Protein AF-0000000080646010 (afdb_homodimer)

Foldseek 3Di:
DPAFEEEEEAEPDQFVLLVVLCCVPNVRHHYEYEYAPDPVRCVSQVPHHYDHQHDDPVPDPVSLVVLLVCLLPVCVVSVGQEYETQDDSSSLSNQQSCLVVVHAYEYEHAQVQQPHAHPSRVRCLPRHPAYEYADPSNCVVRVPHHHPHHSD/DPAFEEEEEAEPDQFVLLVVLCCVPNVRHHYEYEYAPDPVNCVSQVPHHYDHQHDDPVPDPVSLVVLLVCLLPVCVVSVGQEYETQDDSSSLSNQQSCLVVVHAYEYEHAQVQQPHGHPSRVRCLPRHPAYEYADPSNCVVRVPHHHPHHSD

Radius of gyration: 20.4 Å; Cα contacts (8 Å, |Δi|>4): 622; chains: 2; bounding box: 37×58×54 Å

Structure (mmCIF, N/CA/C/O backbone):
data_AF-0000000080646010-model_v1
#
loop_
_entity.id
_entity.type
_entity.pdbx_description
1 polymer 'Oligosaccharide biosynthesis protein Alg14 like protein'
#
loop_
_atom_site.group_PDB
_atom_site.id
_atom_site.type_symbol
_atom_site.label_atom_id
_atom_site.label_alt_id
_atom_site.label_comp_id
_atom_site.label_asym_id
_atom_site.label_entity_id
_atom_site.label_seq_id
_atom_site.pdbx_PDB_ins_code
_atom_site.Cartn_x
_atom_site.Cartn_y
_atom_site.Cartn_z
_atom_site.occupancy
_atom_site.B_iso_or_equiv
_atom_site.auth_seq_id
_atom_site.auth_comp_id
_atom_site.auth_asym_id
_atom_site.auth_atom_id
_atom_site.pdbx_PDB_model_num
ATOM 1 N N . MET A 1 1 ? 20.516 -27.672 -4.898 1 55.69 1 MET A N 1
ATOM 2 C CA . MET A 1 1 ? 19.969 -26.359 -5.215 1 55.69 1 MET A CA 1
ATOM 3 C C . MET A 1 1 ? 19.484 -25.641 -3.949 1 55.69 1 MET A C 1
ATOM 5 O O . MET A 1 1 ? 18.938 -26.281 -3.047 1 55.69 1 MET A O 1
ATOM 9 N N . ASN A 1 2 ? 20.016 -24.578 -3.48 1 75.62 2 ASN A N 1
ATOM 10 C CA . ASN A 1 2 ? 19.688 -23.969 -2.193 1 75.62 2 ASN A CA 1
ATOM 11 C C . ASN A 1 2 ? 18.203 -23.688 -2.07 1 75.62 2 ASN A C 1
ATOM 13 O O . ASN A 1 2 ? 17.578 -23.188 -3.01 1 75.62 2 ASN A O 1
ATOM 17 N N . GLN A 1 3 ? 17.562 -24.297 -1.189 1 93.31 3 GLN A N 1
ATOM 18 C CA . GLN A 1 3 ? 16.125 -24.188 -0.915 1 93.31 3 GLN A CA 1
ATOM 19 C C . GLN A 1 3 ? 15.742 -22.75 -0.583 1 93.31 3 GLN A C 1
ATOM 21 O O . GLN A 1 3 ? 16.344 -22.125 0.291 1 93.31 3 GLN A O 1
ATOM 26 N N . LEU A 1 4 ? 14.859 -22.188 -1.481 1 97.69 4 LEU A N 1
ATOM 27 C CA . LEU A 1 4 ? 14.352 -20.844 -1.261 1 97.69 4 LEU A CA 1
ATOM 28 C C . LEU A 1 4 ? 13.156 -20.859 -0.313 1 97.69 4 LEU A C 1
ATOM 30 O O . LEU A 1 4 ? 12.492 -21.891 -0.169 1 97.69 4 LEU A O 1
ATOM 34 N N . LYS A 1 5 ? 13.031 -19.859 0.35 1 98.62 5 LYS A N 1
ATOM 35 C CA . LYS A 1 5 ? 11.766 -19.562 1.016 1 98.62 5 LYS A CA 1
ATOM 36 C C . LYS A 1 5 ? 10.891 -18.656 0.154 1 98.62 5 LYS A C 1
ATOM 38 O O . LYS A 1 5 ? 11.172 -17.453 0.014 1 98.62 5 LYS A O 1
ATOM 43 N N . VAL A 1 6 ? 9.836 -19.188 -0.397 1 98.88 6 VAL A N 1
ATOM 44 C CA . VAL A 1 6 ? 8.992 -18.469 -1.352 1 98.88 6 VAL A CA 1
ATOM 45 C C . VAL A 1 6 ? 7.695 -18.031 -0.673 1 98.88 6 VAL A C 1
ATOM 47 O O . VAL A 1 6 ? 7.039 -18.844 -0.008 1 98.88 6 VAL A O 1
ATOM 50 N N . LEU A 1 7 ? 7.371 -16.812 -0.745 1 98.94 7 LEU A N 1
ATOM 51 C CA . LEU A 1 7 ? 6.066 -16.312 -0.323 1 98.94 7 LEU A CA 1
ATOM 52 C C . LEU A 1 7 ? 5.152 -16.094 -1.525 1 98.94 7 LEU A C 1
ATOM 54 O O . LEU A 1 7 ? 5.418 -15.227 -2.365 1 98.94 7 LEU A O 1
ATOM 58 N N . PHE A 1 8 ? 4.141 -16.906 -1.594 1 98.94 8 PHE A N 1
ATOM 59 C CA . PHE A 1 8 ? 3.121 -16.75 -2.625 1 98.94 8 PHE A CA 1
ATOM 60 C C . PHE A 1 8 ? 1.974 -15.875 -2.129 1 98.94 8 PHE A C 1
ATOM 62 O O . PHE A 1 8 ? 1.381 -16.156 -1.085 1 98.94 8 PHE A O 1
ATOM 69 N N . VAL A 1 9 ? 1.662 -14.836 -2.885 1 98.94 9 VAL A N 1
ATOM 70 C CA . VAL A 1 9 ? 0.606 -13.922 -2.453 1 98.94 9 VAL A CA 1
ATOM 71 C C . VAL A 1 9 ? -0.323 -13.617 -3.625 1 98.94 9 VAL A C 1
ATOM 73 O O . VAL A 1 9 ? 0.129 -13.18 -4.688 1 98.94 9 VAL A O 1
ATOM 76 N N . GLY A 1 10 ? -1.593 -13.797 -3.416 1 97.88 10 GLY A N 1
ATOM 77 C CA . GLY A 1 10 ? -2.568 -13.453 -4.438 1 97.88 10 GLY A CA 1
ATOM 78 C C . GLY A 1 10 ? -3.994 -13.773 -4.035 1 97.88 10 GLY A C 1
ATOM 79 O O . GLY A 1 10 ? -4.223 -14.492 -3.059 1 97.88 10 GLY A O 1
ATOM 80 N N . SER A 1 11 ? -4.938 -13.203 -4.789 1 95.94 11 SER A N 1
ATOM 81 C CA . SER A 1 11 ? -6.34 -13.516 -4.551 1 95.94 11 SER A CA 1
ATOM 82 C C . SER A 1 11 ? -6.621 -15 -4.777 1 95.94 11 SER A C 1
ATOM 84 O O . SER A 1 11 ? -5.863 -15.68 -5.473 1 95.94 11 SER A O 1
ATOM 86 N N . SER A 1 12 ? -7.727 -15.422 -4.156 1 96.88 12 SER A N 1
ATOM 87 C CA . SER A 1 12 ? -8.148 -16.797 -4.379 1 96.88 12 SER A CA 1
ATOM 88 C C . SER A 1 12 ? -8.664 -17 -5.801 1 96.88 12 SER A C 1
ATOM 90 O O . SER A 1 12 ? -8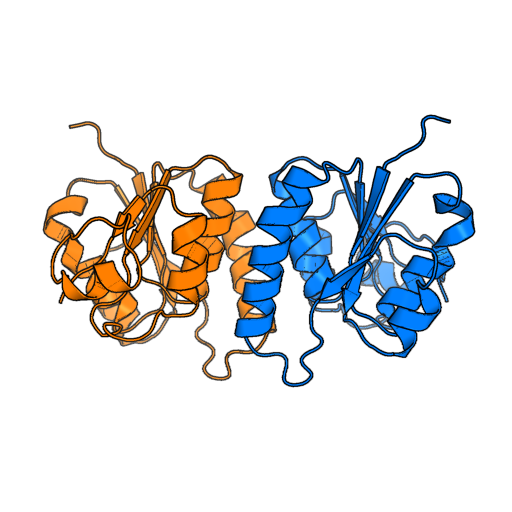.438 -16.156 -6.672 1 96.88 12 SER A O 1
ATOM 92 N N . GLY A 1 13 ? -9.164 -18.172 -6.094 1 95.88 13 GLY A N 1
ATOM 93 C CA . GLY A 1 13 ? -9.719 -18.422 -7.418 1 95.88 13 GLY A CA 1
ATOM 94 C C . GLY A 1 13 ? -8.648 -18.641 -8.477 1 95.88 13 GLY A C 1
ATOM 95 O O . GLY A 1 13 ? -7.73 -19.438 -8.289 1 95.88 13 GLY A O 1
ATOM 96 N N . GLY A 1 14 ? -8.867 -17.922 -9.578 1 96.75 14 GLY A N 1
ATOM 97 C CA . GLY A 1 14 ? -7.98 -18.078 -10.719 1 96.75 14 GLY A CA 1
ATOM 98 C C . GLY A 1 14 ? -6.547 -17.688 -10.422 1 96.75 14 GLY A C 1
ATOM 99 O O . GLY A 1 14 ? -5.609 -18.344 -10.875 1 96.75 14 GLY A O 1
ATOM 100 N N . HIS A 1 15 ? -6.328 -16.594 -9.68 1 97.69 15 HIS A N 1
ATOM 101 C CA . HIS A 1 15 ? -4.98 -16.172 -9.32 1 97.69 15 HIS A CA 1
ATOM 102 C C . HIS A 1 15 ? -4.262 -17.234 -8.516 1 97.69 15 HIS A C 1
ATOM 104 O O . HIS A 1 15 ? -3.107 -17.578 -8.805 1 97.69 15 HIS A O 1
ATOM 110 N N . LEU A 1 16 ? -4.977 -17.781 -7.574 1 98.38 16 LEU A N 1
ATOM 111 C CA . LEU A 1 16 ? -4.398 -18.844 -6.742 1 98.38 16 LEU A CA 1
ATOM 112 C C . LEU A 1 16 ? -4.098 -20.078 -7.57 1 98.38 16 LEU A C 1
ATOM 114 O O . LEU A 1 16 ? -3.021 -20.672 -7.441 1 98.38 16 LEU A O 1
ATOM 118 N N . ALA A 1 17 ? -5.074 -20.453 -8.43 1 98.25 17 ALA A N 1
ATOM 119 C CA . ALA A 1 17 ? -4.902 -21.641 -9.258 1 98.25 17 ALA A CA 1
ATOM 120 C C . ALA A 1 17 ? -3.646 -21.531 -10.117 1 98.25 17 ALA A C 1
ATOM 122 O O . ALA A 1 17 ? -2.914 -22.5 -10.289 1 98.25 17 ALA A O 1
ATOM 123 N N . GLN A 1 18 ? -3.365 -20.391 -10.617 1 98.31 18 GLN A N 1
ATOM 124 C CA . GLN A 1 18 ? -2.193 -20.156 -11.453 1 98.31 18 GLN A CA 1
ATOM 125 C C . GLN A 1 18 ? -0.906 -20.266 -10.641 1 98.31 18 GLN A C 1
ATOM 127 O O . GLN A 1 18 ? 0.085 -20.828 -11.117 1 98.31 18 GLN A O 1
ATOM 132 N N . MET A 1 19 ? -0.874 -19.781 -9.406 1 98.5 19 MET A N 1
ATOM 133 C CA . MET A 1 19 ? 0.311 -19.922 -8.562 1 98.5 19 MET A CA 1
ATOM 134 C C . MET A 1 19 ? 0.548 -21.375 -8.18 1 98.5 19 MET A C 1
ATOM 136 O O . MET A 1 19 ? 1.685 -21.859 -8.211 1 98.5 19 MET A O 1
ATOM 140 N N . ILE A 1 20 ? -0.559 -22.062 -7.891 1 98.38 20 ILE A N 1
ATOM 141 C CA . ILE A 1 20 ? -0.458 -23.484 -7.52 1 98.38 20 ILE A CA 1
ATOM 142 C C . ILE A 1 20 ? 0.11 -24.281 -8.688 1 98.38 20 ILE A C 1
ATOM 144 O O . ILE A 1 20 ? 0.887 -25.219 -8.484 1 98.38 20 ILE A O 1
ATOM 148 N N . SER A 1 21 ? -0.218 -23.891 -9.867 1 97.81 21 SER A N 1
ATOM 149 C CA . SER A 1 21 ? 0.217 -24.609 -11.055 1 97.81 21 SER A CA 1
ATOM 150 C C . SER A 1 21 ? 1.728 -24.516 -11.242 1 97.81 21 SER A C 1
ATOM 152 O O . SER A 1 21 ? 2.311 -25.266 -12.023 1 97.81 21 SER A O 1
ATOM 154 N N . MET A 1 22 ? 2.393 -23.656 -10.484 1 97.5 22 MET A N 1
ATOM 155 C CA . MET A 1 22 ? 3.844 -23.531 -10.547 1 97.5 22 MET A CA 1
ATOM 156 C C . MET A 1 22 ? 4.531 -24.594 -9.703 1 97.5 22 MET A C 1
ATOM 158 O O . MET A 1 22 ? 5.742 -24.531 -9.484 1 97.5 22 MET A O 1
ATOM 162 N N . ARG A 1 23 ? 3.891 -25.531 -9.32 1 97.06 23 ARG A N 1
ATOM 163 C CA . ARG A 1 23 ? 4.309 -26.547 -8.367 1 97.06 23 ARG A CA 1
ATOM 164 C C . ARG A 1 23 ? 5.578 -27.25 -8.836 1 97.06 23 ARG A C 1
ATOM 166 O O . ARG A 1 23 ? 6.484 -27.516 -8.039 1 97.06 23 ARG A O 1
ATOM 173 N N . PRO A 1 24 ? 5.734 -27.562 -10.125 1 95.56 24 PRO A N 1
ATOM 174 C CA . PRO A 1 24 ? 6.965 -28.234 -10.555 1 95.56 24 PRO A CA 1
ATOM 175 C C . PRO A 1 24 ? 8.219 -27.453 -10.18 1 95.56 24 PRO A C 1
ATOM 177 O O . PRO A 1 24 ? 9.273 -28.062 -9.922 1 95.56 24 PRO A O 1
ATOM 180 N N . TRP A 1 25 ? 8.055 -26.203 -10.055 1 93.56 25 TRP A N 1
ATOM 181 C CA . TRP A 1 25 ? 9.195 -25.359 -9.719 1 93.56 25 TRP A CA 1
ATOM 182 C C . TRP A 1 25 ? 9.359 -25.25 -8.211 1 93.56 25 TRP A C 1
ATOM 1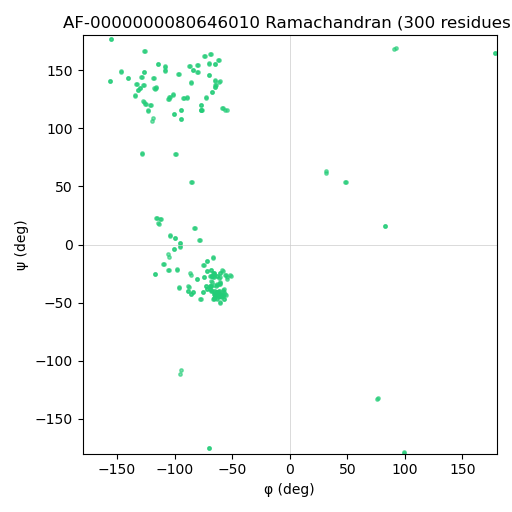84 O O . TRP A 1 25 ? 10.477 -25.312 -7.695 1 93.56 25 TRP A O 1
ATOM 194 N N . TYR A 1 26 ? 8.195 -25.125 -7.469 1 96.19 26 TYR A N 1
ATOM 195 C CA . TYR A 1 26 ? 8.375 -24.719 -6.082 1 96.19 26 TYR A CA 1
ATOM 196 C C . TYR A 1 26 ? 8.273 -25.922 -5.145 1 96.19 26 TYR A C 1
ATOM 198 O O . TYR A 1 26 ? 8.477 -25.781 -3.936 1 96.19 26 TYR A O 1
ATOM 206 N N . LYS A 1 27 ? 7.973 -27.094 -5.684 1 95.06 27 LYS A N 1
ATOM 207 C CA . LYS A 1 27 ? 7.688 -28.25 -4.836 1 95.06 27 LYS A CA 1
ATOM 208 C C . LYS A 1 27 ? 8.867 -28.562 -3.92 1 95.06 27 LYS A C 1
ATOM 210 O O . LYS A 1 27 ? 8.688 -29.125 -2.842 1 95.06 27 LYS A O 1
ATOM 215 N N . ASN A 1 28 ? 10.07 -28.141 -4.273 1 95.19 28 ASN A N 1
ATOM 216 C CA . ASN A 1 28 ? 11.242 -28.453 -3.465 1 95.19 28 ASN A CA 1
ATOM 217 C C . ASN A 1 28 ? 11.695 -27.25 -2.643 1 95.19 28 ASN A C 1
ATOM 219 O O . ASN A 1 28 ? 12.766 -27.297 -2.023 1 95.19 28 ASN A O 1
ATOM 223 N N . HIS A 1 29 ? 10.953 -26.219 -2.633 1 97.81 29 HIS A N 1
ATOM 224 C CA . HIS A 1 29 ? 11.25 -25.016 -1.867 1 97.81 29 HIS A CA 1
ATOM 225 C C . HIS A 1 29 ? 10.305 -24.875 -0.683 1 97.81 29 HIS A C 1
ATOM 227 O O . HIS A 1 29 ? 9.234 -25.484 -0.656 1 97.81 29 HIS A O 1
ATOM 233 N N . GLN A 1 30 ? 10.797 -24.188 0.315 1 97.69 30 GLN A N 1
ATOM 234 C CA . GLN A 1 30 ? 9.859 -23.75 1.334 1 97.69 30 GLN A CA 1
ATOM 235 C C . GLN A 1 30 ? 8.852 -22.75 0.759 1 97.69 30 GLN A C 1
ATOM 237 O O . GLN A 1 30 ? 9.219 -21.891 -0.056 1 97.69 30 GLN A O 1
ATOM 242 N N . ARG A 1 31 ? 7.625 -22.922 1.122 1 97.62 31 ARG A N 1
ATOM 243 C CA . ARG A 1 31 ? 6.641 -21.984 0.588 1 97.62 31 ARG A CA 1
ATOM 244 C C . ARG A 1 31 ? 5.617 -21.609 1.651 1 97.62 31 ARG A C 1
ATOM 246 O O . ARG A 1 31 ? 5.281 -22.422 2.518 1 97.62 31 ARG A O 1
ATOM 253 N N . ILE A 1 32 ? 5.203 -20.406 1.652 1 98.81 32 ILE A N 1
ATOM 254 C CA . ILE A 1 32 ? 4.137 -19.828 2.453 1 98.81 32 ILE A CA 1
ATOM 255 C C . ILE A 1 32 ? 3.162 -19.078 1.544 1 98.81 32 ILE A C 1
ATOM 257 O O . ILE A 1 32 ? 3.572 -18.453 0.56 1 98.81 32 ILE A O 1
ATOM 261 N N . TRP A 1 33 ? 1.884 -19.172 1.937 1 98.94 33 TRP A N 1
ATOM 262 C CA . TRP A 1 33 ? 0.864 -18.547 1.095 1 98.94 33 TRP A CA 1
ATOM 263 C C . TRP A 1 33 ? 0.123 -17.453 1.852 1 98.94 33 TRP A C 1
ATOM 265 O O . TRP A 1 33 ? -0.136 -17.594 3.051 1 98.94 33 TRP A O 1
ATOM 275 N N . VAL A 1 34 ? -0.214 -16.406 1.18 1 98.88 34 VAL A N 1
ATOM 276 C CA . VAL A 1 34 ? -1.175 -15.398 1.626 1 98.88 34 VAL A CA 1
ATOM 277 C C . VAL A 1 34 ? -2.297 -15.266 0.6 1 98.88 34 VAL A C 1
ATOM 279 O O . VAL A 1 34 ? -2.055 -14.898 -0.552 1 98.88 34 VAL A O 1
ATOM 282 N N . THR A 1 35 ? -3.523 -15.609 0.979 1 98.62 35 THR A N 1
ATOM 283 C CA . THR A 1 35 ? -4.672 -15.539 0.08 1 98.62 35 THR A CA 1
ATOM 284 C C . THR A 1 35 ? -5.969 -15.398 0.869 1 98.62 35 THR A C 1
ATOM 286 O O . THR A 1 35 ? -5.949 -15.336 2.1 1 98.62 35 THR A O 1
ATOM 289 N N . PHE A 1 36 ? -7.086 -15.25 0.13 1 97.44 36 PHE A N 1
ATOM 290 C CA . PHE A 1 36 ? -8.375 -15.086 0.787 1 97.44 36 PHE A CA 1
ATOM 291 C C . PHE A 1 36 ? -8.922 -16.438 1.25 1 97.44 36 PHE A C 1
ATOM 293 O O . PHE A 1 36 ? -8.742 -17.453 0.572 1 97.44 36 PHE A O 1
ATOM 300 N N . ASN A 1 37 ? -9.617 -16.391 2.281 1 97.38 37 ASN A N 1
ATOM 301 C CA . ASN A 1 37 ? -10.117 -17.609 2.896 1 97.38 37 ASN A CA 1
ATOM 302 C C . ASN A 1 37 ? -11.422 -18.078 2.254 1 97.38 37 ASN A C 1
ATOM 304 O O . ASN A 1 37 ? -12.383 -18.391 2.955 1 97.38 37 ASN A O 1
ATOM 308 N N . THR A 1 38 ? -11.445 -18.234 0.977 1 97.19 38 THR A N 1
ATOM 309 C CA . THR A 1 38 ? -12.586 -18.812 0.286 1 97.19 38 THR A CA 1
ATOM 310 C C . THR A 1 38 ? -12.57 -20.344 0.386 1 97.19 38 THR A C 1
ATOM 312 O O . THR A 1 38 ? -11.5 -20.938 0.542 1 97.19 38 THR A O 1
ATOM 315 N N . PRO A 1 39 ? -13.711 -20.938 0.29 1 97.38 39 PRO A N 1
ATOM 316 C CA . PRO A 1 39 ? -13.758 -22.406 0.43 1 97.38 39 PRO A CA 1
ATOM 317 C C . PRO A 1 39 ? -12.836 -23.109 -0.55 1 97.38 39 PRO A C 1
ATOM 319 O O . PRO A 1 39 ? -12.133 -24.062 -0.168 1 97.38 39 PRO A O 1
ATOM 322 N N . ASP A 1 40 ? -12.805 -22.719 -1.721 1 97.44 40 ASP A N 1
ATOM 323 C CA . ASP A 1 40 ? -11.961 -23.344 -2.732 1 97.44 40 ASP A CA 1
ATOM 324 C C . ASP A 1 40 ? -10.484 -23.203 -2.389 1 97.44 40 ASP A C 1
ATOM 326 O O . ASP A 1 40 ? -9.695 -24.125 -2.572 1 97.44 40 ASP A O 1
ATOM 330 N N . ALA A 1 41 ? -10.078 -22.047 -1.93 1 98.5 41 ALA A N 1
ATOM 331 C CA . ALA A 1 41 ? -8.688 -21.812 -1.545 1 98.5 41 ALA A CA 1
ATOM 332 C C . ALA A 1 41 ? -8.297 -22.672 -0.349 1 98.5 41 ALA A C 1
ATOM 334 O O . ALA A 1 41 ? -7.219 -23.266 -0.33 1 98.5 41 ALA A O 1
ATOM 335 N N . ILE A 1 42 ? -9.195 -22.766 0.627 1 98.38 42 ILE A N 1
ATOM 336 C CA . ILE A 1 42 ? -8.945 -23.562 1.827 1 98.38 42 ILE A CA 1
ATOM 337 C C . ILE A 1 42 ? -8.711 -25.016 1.443 1 98.38 42 ILE A C 1
ATOM 339 O O . ILE A 1 42 ? -7.77 -25.656 1.928 1 98.38 42 ILE A O 1
ATOM 343 N N . SER A 1 43 ? -9.5 -25.469 0.593 1 98.38 43 SER A N 1
ATOM 344 C CA . SER A 1 43 ? -9.367 -26.844 0.132 1 98.38 43 SER A CA 1
ATOM 345 C C . SER A 1 43 ? -8.07 -27.047 -0.644 1 98.38 43 SER A C 1
ATOM 347 O O . SER A 1 43 ? -7.359 -28.031 -0.426 1 98.38 43 SER A O 1
ATOM 349 N N . ALA A 1 44 ? -7.715 -26.156 -1.486 1 98.19 44 ALA A N 1
ATOM 350 C CA . ALA A 1 44 ? -6.562 -26.266 -2.379 1 98.19 44 ALA A CA 1
ATOM 351 C C . ALA A 1 44 ? -5.254 -26.219 -1.595 1 98.19 44 ALA A C 1
ATOM 353 O O . ALA A 1 44 ? -4.254 -26.812 -2.002 1 98.19 44 ALA A O 1
ATOM 354 N N . LEU A 1 45 ? -5.305 -25.531 -0.4 1 98.56 45 LEU A N 1
ATOM 355 C CA . LEU A 1 45 ? -4.066 -25.297 0.339 1 98.56 45 LEU A CA 1
ATOM 356 C C . LEU A 1 45 ? -4.09 -26.016 1.681 1 98.56 45 LEU A C 1
ATOM 358 O O . LEU A 1 45 ? -3.445 -25.578 2.637 1 98.56 45 LEU A O 1
ATOM 362 N N . GLU A 1 46 ? -4.875 -27.031 1.81 1 97.19 46 GLU A N 1
ATOM 363 C CA . GLU A 1 46 ? -5.133 -27.734 3.059 1 97.19 46 GLU A CA 1
ATOM 364 C C . GLU A 1 46 ? -3.832 -28.203 3.709 1 97.19 46 GLU A C 1
ATOM 366 O O . GLU A 1 46 ? -3.709 -28.203 4.934 1 97.19 46 GLU A O 1
ATOM 371 N N . ASN A 1 47 ? -2.727 -28.516 3.051 1 96 47 ASN A N 1
ATOM 372 C CA . ASN A 1 47 ? -1.479 -29.016 3.613 1 96 47 ASN A CA 1
ATOM 373 C C . ASN A 1 47 ? -0.354 -27.984 3.488 1 96 47 ASN A C 1
ATOM 375 O O . ASN A 1 47 ? 0.824 -28.344 3.52 1 96 47 ASN A O 1
ATOM 379 N N . GLU A 1 48 ? -0.72 -26.781 3.346 1 98.5 48 GLU A N 1
ATOM 380 C CA . GLU A 1 48 ? 0.254 -25.719 3.162 1 98.5 48 GLU A CA 1
ATOM 381 C C . GLU A 1 48 ? 0.243 -24.75 4.344 1 98.5 48 GLU A C 1
ATOM 383 O O . GLU A 1 48 ? -0.719 -24.719 5.113 1 98.5 48 GLU A O 1
ATOM 388 N N . LYS A 1 49 ? 1.305 -24.062 4.594 1 98.5 49 LYS A N 1
ATOM 389 C CA . LYS A 1 49 ? 1.321 -22.922 5.516 1 98.5 49 LYS A CA 1
ATOM 390 C C . LYS A 1 49 ? 0.706 -21.688 4.871 1 98.5 49 LYS A C 1
ATOM 392 O O . LYS A 1 49 ? 1.22 -21.188 3.873 1 98.5 49 LYS A O 1
ATOM 397 N N . VAL A 1 50 ? -0.434 -21.25 5.473 1 98.81 50 VAL A N 1
ATOM 398 C CA . VAL A 1 50 ? -1.182 -20.188 4.82 1 98.81 50 VAL A CA 1
ATOM 399 C C . VAL A 1 50 ? -1.533 -19.094 5.84 1 98.81 50 VAL A C 1
ATOM 401 O O . VAL A 1 50 ? -1.955 -19.406 6.957 1 98.81 50 VAL A O 1
ATOM 404 N N . PHE A 1 51 ? -1.32 -17.891 5.52 1 98.75 51 PHE A N 1
ATOM 405 C CA . PHE A 1 51 ? -1.938 -16.766 6.199 1 98.75 51 PHE A CA 1
ATOM 406 C C . PHE A 1 51 ? -3.205 -16.328 5.477 1 98.75 51 PHE A C 1
ATOM 408 O O . PHE A 1 51 ? -3.141 -15.812 4.355 1 98.75 51 PHE A O 1
ATOM 415 N N . TRP A 1 52 ? -4.355 -16.453 6.113 1 98.38 52 TRP A N 1
ATOM 416 C CA . TRP A 1 52 ? -5.648 -16.203 5.488 1 98.38 52 TRP A CA 1
ATOM 417 C C . TRP A 1 52 ? -6.055 -14.734 5.641 1 98.38 52 TRP A C 1
ATOM 419 O O . TRP A 1 52 ? -6.02 -14.188 6.746 1 98.38 52 TRP A O 1
ATOM 429 N N . MET A 1 53 ? -6.34 -14.156 4.508 1 96.75 53 MET A N 1
ATOM 430 C CA . MET A 1 53 ? -6.98 -12.844 4.504 1 96.75 53 MET A CA 1
ATOM 431 C C . MET A 1 53 ? -8.492 -12.969 4.352 1 96.75 53 MET A C 1
ATOM 433 O O . MET A 1 53 ? -8.977 -13.867 3.654 1 96.75 53 MET A O 1
ATOM 437 N N . LYS A 1 54 ? -9.203 -12.07 4.969 1 92.25 54 LYS A N 1
ATOM 438 C CA . LYS A 1 54 ? -10.664 -12.117 4.871 1 92.25 54 LYS A CA 1
ATOM 439 C C . LYS A 1 54 ? -11.133 -11.68 3.486 1 92.25 54 LYS A C 1
ATOM 441 O O . LYS A 1 54 ? -10.734 -10.625 2.996 1 92.25 54 LYS A O 1
ATOM 446 N N . HIS A 1 55 ? -11.891 -12.531 2.939 1 86.81 55 HIS A N 1
ATOM 447 C CA . HIS A 1 55 ? -12.461 -12.211 1.634 1 86.81 55 HIS A CA 1
ATOM 448 C C . HIS A 1 55 ? -13.633 -11.234 1.764 1 86.81 55 HIS A C 1
ATOM 450 O O . HIS A 1 55 ? -14.531 -11.453 2.574 1 86.81 55 HIS A O 1
ATOM 456 N N . SER A 1 56 ? -13.484 -10.023 1.104 1 78.69 56 SER A N 1
ATOM 457 C CA . SER A 1 56 ? -14.586 -9.062 1.113 1 78.69 56 SER A CA 1
ATOM 458 C C . SER A 1 56 ? -15.07 -8.773 -0.302 1 78.69 56 SER A C 1
ATOM 460 O O . SER A 1 56 ? -14.398 -8.078 -1.065 1 78.69 56 SER A O 1
ATOM 462 N N . PRO A 1 57 ? -16.156 -9.242 -0.699 1 68 57 PRO A N 1
ATOM 463 C CA . PRO A 1 57 ? -16.656 -9.039 -2.061 1 68 57 PRO A CA 1
ATOM 464 C C . PRO A 1 57 ? -16.859 -7.566 -2.404 1 68 57 PRO A C 1
ATOM 466 O O . PRO A 1 57 ? -16.781 -7.188 -3.578 1 68 57 PRO A O 1
ATOM 469 N N . GLU A 1 58 ? -17.125 -6.75 -1.448 1 65.5 58 GLU A N 1
ATOM 470 C CA . GLU A 1 58 ? -17.469 -5.355 -1.722 1 65.5 58 GLU A CA 1
ATOM 471 C C . GLU A 1 58 ? -16.219 -4.531 -2.02 1 65.5 58 GLU A C 1
ATOM 473 O O . GLU A 1 58 ? -16.312 -3.455 -2.613 1 65.5 58 GLU A O 1
ATOM 478 N N . ARG A 1 59 ? -15 -5.102 -2.094 1 62.94 59 ARG A N 1
ATOM 479 C CA . ARG A 1 59 ? -13.711 -4.488 -2.398 1 62.94 59 ARG A CA 1
ATOM 480 C C . ARG A 1 59 ? -13.656 -3.043 -1.916 1 62.94 59 ARG A C 1
ATOM 482 O O . ARG A 1 59 ? -13.547 -2.117 -2.723 1 62.94 59 ARG A O 1
ATOM 489 N N . LYS A 1 60 ? -13.758 -2.791 -0.594 1 76.56 60 LYS A N 1
ATOM 490 C CA . LYS A 1 60 ? -13.727 -1.471 0.031 1 76.56 60 LYS A CA 1
ATOM 491 C C . LYS A 1 60 ? -12.297 -1.047 0.342 1 76.56 60 LYS A C 1
ATOM 493 O O . LYS A 1 60 ? -11.398 -1.89 0.454 1 76.56 60 LYS A O 1
ATOM 498 N N . PRO A 1 61 ? -12.078 0.212 0.38 1 81.88 61 PRO A N 1
ATOM 499 C CA . PRO A 1 61 ? -10.75 0.73 0.728 1 81.88 61 PRO A CA 1
ATOM 500 C C . PRO A 1 61 ? -10.203 0.131 2.021 1 81.88 61 PRO A C 1
ATOM 502 O O . PRO A 1 61 ? -9 -0.1 2.139 1 81.88 61 PRO A O 1
ATOM 505 N N . TRP A 1 62 ? -11.109 -0.23 2.801 1 85.62 62 TRP A N 1
ATOM 506 C CA . TRP A 1 62 ? -10.711 -0.797 4.082 1 85.62 62 TRP A CA 1
ATOM 507 C C . TRP A 1 62 ? -10.031 -2.148 3.893 1 85.62 62 TRP A C 1
ATOM 509 O O . TRP A 1 62 ? -9.086 -2.486 4.617 1 85.62 62 TRP A O 1
ATOM 519 N N . ASP A 1 63 ? -10.445 -2.84 2.908 1 88.62 63 ASP A N 1
ATOM 520 C CA . ASP A 1 63 ? -9.859 -4.148 2.633 1 88.62 63 ASP A CA 1
ATOM 521 C C . ASP A 1 63 ? -8.414 -4.012 2.145 1 88.62 63 ASP A C 1
ATOM 523 O O . ASP A 1 63 ? -7.555 -4.812 2.508 1 88.62 63 ASP A O 1
ATOM 527 N N . LEU A 1 64 ? -8.227 -2.99 1.416 1 91.25 64 LEU A N 1
ATOM 528 C CA . LEU A 1 64 ? -6.875 -2.768 0.913 1 91.25 64 LEU A CA 1
ATOM 529 C C . LEU A 1 64 ? -5.949 -2.301 2.029 1 91.25 64 LEU A C 1
ATOM 531 O O . LEU A 1 64 ? -4.781 -2.686 2.074 1 91.25 64 LEU A O 1
ATOM 535 N N . LEU A 1 65 ? -6.469 -1.519 2.92 1 93.31 65 LEU A N 1
ATOM 536 C CA . LEU A 1 65 ? -5.668 -1.057 4.051 1 93.31 65 LEU A CA 1
ATOM 537 C C . LEU A 1 65 ? -5.336 -2.211 4.988 1 93.31 65 LEU A C 1
ATOM 539 O O . LEU A 1 65 ? -4.25 -2.252 5.57 1 93.31 65 LEU A O 1
ATOM 543 N N . LYS A 1 66 ? -6.285 -3.102 5.105 1 93.44 66 LYS A N 1
ATOM 544 C CA . LYS A 1 66 ? -6.008 -4.305 5.883 1 93.44 66 LYS A CA 1
ATOM 545 C C . LYS A 1 66 ? -4.895 -5.129 5.242 1 93.44 66 LYS A C 1
ATOM 547 O O . LYS A 1 66 ? -4.047 -5.691 5.941 1 93.44 66 LYS A O 1
ATOM 552 N N . THR A 1 67 ? -4.938 -5.227 3.945 1 95.56 67 THR A N 1
ATOM 553 C CA . THR A 1 67 ? -3.893 -5.922 3.203 1 95.56 67 THR A CA 1
ATOM 554 C C . THR A 1 67 ? -2.539 -5.246 3.406 1 95.56 67 THR A C 1
ATOM 556 O O . THR A 1 67 ? -1.529 -5.918 3.623 1 95.56 67 THR A O 1
ATOM 559 N N . LEU A 1 68 ? -2.564 -3.932 3.334 1 96 68 LEU A N 1
ATOM 560 C CA . LEU A 1 68 ? -1.351 -3.162 3.578 1 96 68 LEU A CA 1
ATOM 561 C C . LEU A 1 68 ? -0.779 -3.471 4.957 1 96 68 LEU A C 1
ATOM 563 O O . LEU A 1 68 ? 0.413 -3.756 5.09 1 96 68 LEU A O 1
ATOM 567 N N . TRP A 1 69 ? -1.635 -3.473 5.938 1 95.75 69 TRP A N 1
ATOM 568 C CA . TRP A 1 69 ? -1.237 -3.75 7.316 1 95.75 69 TRP A CA 1
ATOM 569 C C . TRP A 1 69 ? -0.681 -5.164 7.445 1 95.75 69 TRP A C 1
ATOM 571 O O . TRP A 1 69 ? 0.368 -5.371 8.062 1 95.75 69 TRP A O 1
ATOM 581 N N . ALA A 1 70 ? -1.324 -6.078 6.836 1 97.19 70 ALA A N 1
ATOM 582 C CA . ALA A 1 70 ? -0.863 -7.465 6.863 1 97.19 70 ALA A CA 1
ATOM 583 C C . ALA A 1 70 ? 0.512 -7.598 6.215 1 97.19 70 ALA A C 1
ATOM 585 O O . ALA A 1 70 ? 1.392 -8.281 6.746 1 97.19 70 ALA A O 1
ATOM 586 N N . GLY A 1 71 ? 0.696 -6.949 5.102 1 98.06 71 GLY A N 1
ATOM 587 C CA . GLY A 1 71 ? 1.967 -7.008 4.398 1 98.06 71 GLY A CA 1
ATOM 588 C C . GLY A 1 71 ? 3.119 -6.43 5.195 1 98.06 71 GLY A C 1
ATOM 589 O O . GLY A 1 71 ? 4.188 -7.035 5.285 1 98.06 71 GLY A O 1
ATOM 590 N N . ILE A 1 72 ? 2.902 -5.293 5.84 1 96.44 72 ILE A N 1
ATOM 591 C CA . ILE A 1 72 ? 3.941 -4.605 6.598 1 96.44 72 ILE A CA 1
ATOM 592 C C . ILE A 1 72 ? 4.355 -5.457 7.797 1 96.44 72 ILE A C 1
ATOM 594 O O . ILE A 1 72 ? 5.512 -5.422 8.219 1 96.44 72 ILE A O 1
ATOM 598 N N . ARG A 1 73 ? 3.416 -6.246 8.25 1 96.12 73 ARG A N 1
ATOM 599 C CA . ARG A 1 73 ? 3.701 -7.094 9.406 1 96.12 73 ARG A CA 1
ATOM 600 C C . ARG A 1 73 ? 4.352 -8.398 8.977 1 96.12 73 ARG A C 1
ATOM 602 O O . ARG A 1 73 ? 5.332 -8.844 9.578 1 96.12 73 ARG A O 1
ATOM 609 N N . LEU A 1 74 ? 3.871 -8.984 7.93 1 98.19 74 LEU A N 1
ATOM 610 C CA . LEU A 1 74 ? 4.215 -10.359 7.598 1 98.19 74 LEU A CA 1
ATOM 611 C C . LEU A 1 74 ? 5.531 -10.422 6.832 1 98.19 74 LEU A C 1
ATOM 613 O O . LEU A 1 74 ? 6.367 -11.289 7.094 1 98.19 74 LEU A O 1
ATOM 617 N N . VAL A 1 75 ? 5.754 -9.523 5.914 1 98.5 75 VAL A N 1
ATOM 618 C CA . VAL A 1 75 ? 6.879 -9.664 4.992 1 98.5 75 VAL A CA 1
ATOM 619 C C . VAL A 1 75 ? 8.195 -9.547 5.762 1 98.5 75 VAL A C 1
ATOM 621 O O . VAL A 1 75 ? 9.062 -10.414 5.645 1 98.5 75 VAL A O 1
ATOM 624 N N . PRO A 1 76 ? 8.32 -8.523 6.66 1 96.81 76 PRO A N 1
ATOM 625 C CA . PRO A 1 76 ? 9.578 -8.453 7.41 1 96.81 76 PRO A CA 1
ATOM 626 C C . PRO A 1 76 ? 9.75 -9.609 8.391 1 96.81 76 PRO A C 1
ATOM 628 O O . PRO A 1 76 ? 10.875 -9.992 8.711 1 96.81 76 PRO A O 1
ATOM 631 N N . LYS A 1 77 ? 8.641 -10.133 8.828 1 97.5 77 LYS A N 1
ATOM 632 C CA . LYS A 1 77 ? 8.688 -11.227 9.789 1 97.5 77 LYS A CA 1
ATOM 633 C C . LYS A 1 77 ? 9.086 -12.539 9.109 1 97.5 77 LYS A C 1
ATOM 635 O O . LYS A 1 77 ? 9.914 -13.289 9.633 1 97.5 77 LYS A O 1
ATOM 640 N N . LEU A 1 78 ? 8.547 -12.781 7.906 1 98.25 78 LEU A N 1
ATOM 641 C CA . LEU A 1 78 ? 8.758 -14.039 7.199 1 98.25 78 LEU A CA 1
ATOM 642 C C . LEU A 1 78 ? 10.117 -14.047 6.5 1 98.25 78 LEU A C 1
ATOM 644 O O . LEU A 1 78 ? 10.703 -15.109 6.285 1 98.25 78 LEU A O 1
ATOM 648 N N . LYS A 1 79 ? 10.617 -12.867 6.09 1 97.75 79 LYS A N 1
ATOM 649 C CA . LYS A 1 79 ? 11.891 -12.703 5.391 1 97.75 79 LYS A CA 1
ATOM 650 C C . LYS A 1 79 ? 12.016 -13.695 4.234 1 97.75 79 LYS A C 1
ATOM 652 O O . LYS A 1 79 ? 13.016 -14.406 4.125 1 97.75 79 LYS A O 1
ATOM 657 N N . PRO A 1 80 ? 11.07 -13.719 3.377 1 98.75 80 PRO A N 1
ATOM 658 C CA . PRO A 1 80 ? 11.203 -14.625 2.236 1 98.75 80 PRO A CA 1
ATOM 659 C C . PRO A 1 80 ? 12.359 -14.258 1.314 1 98.75 80 PRO A C 1
ATOM 661 O O . PRO A 1 80 ? 12.812 -13.109 1.312 1 98.75 80 PRO A O 1
ATOM 664 N N . ASP A 1 81 ? 12.828 -15.266 0.615 1 98.75 81 ASP A N 1
ATOM 665 C CA . ASP A 1 81 ? 13.844 -15.008 -0.403 1 98.75 81 ASP A CA 1
ATOM 666 C C . ASP A 1 81 ? 13.227 -14.352 -1.639 1 98.75 81 ASP A C 1
ATOM 668 O O . ASP A 1 81 ? 13.898 -13.602 -2.348 1 98.75 81 ASP A O 1
ATOM 672 N N . VAL A 1 82 ? 11.945 -14.648 -1.856 1 98.81 82 VAL A N 1
ATOM 673 C CA . VAL A 1 82 ? 11.258 -14.117 -3.029 1 98.81 82 VAL A CA 1
ATOM 674 C C . VAL A 1 82 ? 9.758 -14.078 -2.771 1 98.81 82 VAL A C 1
ATOM 676 O O . VAL A 1 82 ? 9.203 -14.969 -2.119 1 98.81 82 VAL A O 1
ATOM 679 N N . VAL A 1 83 ? 9.086 -13.062 -3.209 1 98.94 83 VAL A N 1
ATOM 680 C CA . VAL A 1 83 ? 7.629 -12.961 -3.225 1 98.94 83 VAL A CA 1
ATOM 681 C C . VAL A 1 83 ? 7.113 -13.141 -4.652 1 98.94 83 VAL A C 1
ATOM 683 O O . VAL A 1 83 ? 7.578 -12.477 -5.578 1 98.94 83 VAL A O 1
ATOM 686 N N . VAL A 1 84 ? 6.188 -14.102 -4.84 1 98.94 84 VAL A N 1
ATOM 687 C CA . VAL A 1 84 ? 5.617 -14.43 -6.141 1 98.94 84 VAL A CA 1
ATOM 688 C C . VAL A 1 84 ? 4.113 -14.156 -6.133 1 98.94 84 VAL A C 1
ATOM 690 O O . VAL A 1 84 ? 3.416 -14.523 -5.184 1 98.94 84 VAL A O 1
ATOM 693 N N . SER A 1 85 ? 3.631 -13.508 -7.176 1 98.88 85 SER A N 1
ATOM 694 C CA . SER A 1 85 ? 2.199 -13.234 -7.234 1 98.88 85 SER A CA 1
ATOM 695 C C . SER A 1 85 ? 1.687 -13.266 -8.672 1 98.88 85 SER A C 1
ATOM 697 O O . SER A 1 85 ? 2.41 -12.898 -9.602 1 98.88 85 SER A O 1
ATOM 699 N N . THR A 1 86 ? 0.482 -13.633 -8.828 1 98.31 86 THR A N 1
ATOM 700 C CA . THR A 1 86 ? -0.245 -13.461 -10.086 1 98.31 86 THR A CA 1
ATOM 701 C C . THR A 1 86 ? -1.397 -12.477 -9.906 1 98.31 86 THR A C 1
ATOM 703 O O . THR A 1 86 ? -2.301 -12.414 -10.742 1 98.31 86 THR A O 1
ATOM 706 N N . GLY A 1 87 ? -1.336 -11.727 -8.898 1 94.75 87 GLY A N 1
ATOM 707 C CA . GLY A 1 87 ? -2.408 -10.789 -8.609 1 94.75 87 GLY A CA 1
ATOM 708 C C . GLY A 1 87 ? -3.383 -11.297 -7.562 1 94.75 87 GLY A C 1
ATOM 709 O O . GLY A 1 87 ? -3.098 -12.273 -6.863 1 94.75 87 GLY A O 1
ATOM 710 N N . ALA A 1 88 ? -4.496 -10.359 -7.27 1 93.06 88 ALA A N 1
ATOM 711 C CA . ALA A 1 88 ? -4.77 -9.023 -7.785 1 93.06 88 ALA A CA 1
ATOM 712 C C . ALA A 1 88 ? -4.23 -7.953 -6.84 1 93.06 88 ALA A C 1
ATOM 714 O O . ALA A 1 88 ? -3.035 -7.93 -6.535 1 93.06 88 ALA A O 1
ATOM 715 N N . SER A 1 89 ? -5.094 -7.168 -6.148 1 94.12 89 SER A N 1
ATOM 716 C CA . SER A 1 89 ? -4.668 -6.074 -5.281 1 94.12 89 SER A CA 1
ATOM 717 C C . SER A 1 89 ? -3.854 -6.59 -4.098 1 94.12 89 SER A C 1
ATOM 719 O O . SER A 1 89 ? -2.855 -5.977 -3.713 1 94.12 89 SER A O 1
ATOM 721 N N . LEU A 1 90 ? -4.254 -7.754 -3.643 1 96 90 LEU A N 1
ATOM 722 C CA . LEU A 1 90 ? -3.527 -8.375 -2.541 1 96 90 LEU A CA 1
ATOM 723 C C . LEU A 1 90 ? -2.074 -8.633 -2.924 1 96 90 LEU A C 1
ATOM 725 O O . LEU A 1 90 ? -1.157 -8.234 -2.207 1 96 90 LEU A O 1
ATOM 729 N N . GLY A 1 91 ? -1.883 -9.227 -4.016 1 97.94 91 GLY A N 1
ATOM 730 C CA . GLY A 1 91 ? -0.542 -9.5 -4.508 1 97.94 91 GLY A CA 1
ATOM 731 C C . GLY A 1 91 ? 0.265 -8.242 -4.77 1 97.94 91 GLY A C 1
ATOM 732 O O . GLY A 1 91 ? 1.442 -8.164 -4.41 1 97.94 91 GLY A O 1
ATOM 733 N N . THR A 1 92 ? -0.365 -7.277 -5.367 1 97.75 92 THR A N 1
ATOM 734 C CA . THR A 1 92 ? 0.301 -6.035 -5.742 1 97.75 92 THR A CA 1
ATOM 735 C C . THR A 1 92 ? 0.866 -5.332 -4.512 1 97.75 92 THR A C 1
ATOM 737 O O . THR A 1 92 ? 2.004 -4.855 -4.527 1 97.75 92 THR A O 1
ATOM 740 N N . ILE A 1 93 ? 0.093 -5.297 -3.463 1 97.94 93 ILE A N 1
ATOM 741 C CA . ILE A 1 93 ? 0.507 -4.625 -2.236 1 97.94 93 ILE A CA 1
ATOM 742 C C . ILE A 1 93 ? 1.708 -5.348 -1.631 1 97.94 93 ILE A C 1
ATOM 744 O O . ILE A 1 93 ? 2.689 -4.715 -1.236 1 97.94 93 ILE A O 1
ATOM 748 N N . PHE A 1 94 ? 1.731 -6.648 -1.659 1 98.81 94 PHE A N 1
ATOM 749 C CA . PHE A 1 94 ? 2.834 -7.418 -1.094 1 98.81 94 PHE A CA 1
ATOM 750 C C . PHE A 1 94 ? 4.082 -7.289 -1.958 1 98.81 94 PHE A C 1
ATOM 752 O O . PHE A 1 94 ? 5.199 -7.215 -1.438 1 98.81 94 PHE A O 1
ATOM 759 N N . ILE A 1 95 ? 3.918 -7.262 -3.254 1 98.81 95 ILE A N 1
ATOM 760 C CA . ILE A 1 95 ? 5.043 -7.051 -4.16 1 98.81 95 ILE A CA 1
ATOM 761 C C . ILE A 1 95 ? 5.691 -5.699 -3.869 1 98.81 95 ILE A C 1
ATOM 763 O O . ILE A 1 95 ? 6.918 -5.598 -3.789 1 98.81 95 ILE A O 1
ATOM 767 N N . ALA A 1 96 ? 4.848 -4.723 -3.676 1 98.19 96 ALA A N 1
ATOM 768 C CA . ALA A 1 96 ? 5.355 -3.381 -3.412 1 98.19 96 ALA A CA 1
ATOM 769 C C . ALA A 1 96 ? 6.152 -3.34 -2.111 1 98.19 96 ALA A C 1
ATOM 771 O O . ALA A 1 96 ? 7.254 -2.789 -2.066 1 98.19 96 ALA A O 1
ATOM 772 N N . ILE A 1 97 ? 5.602 -3.934 -1.079 1 98.12 97 ILE A N 1
ATOM 773 C CA . ILE A 1 97 ? 6.246 -3.949 0.228 1 98.12 97 ILE A CA 1
ATOM 774 C C . ILE A 1 97 ? 7.566 -4.715 0.141 1 98.12 97 ILE A C 1
ATOM 776 O O . ILE A 1 97 ? 8.594 -4.254 0.64 1 98.12 97 ILE A O 1
ATOM 780 N N . ALA A 1 98 ? 7.562 -5.805 -0.534 1 98.56 98 ALA A N 1
ATOM 781 C CA . ALA A 1 98 ? 8.766 -6.617 -0.686 1 98.56 98 ALA A CA 1
ATOM 782 C C . ALA A 1 98 ? 9.852 -5.848 -1.437 1 98.56 98 ALA A C 1
ATOM 784 O O . ALA A 1 98 ? 11.016 -5.855 -1.033 1 98.56 98 ALA A O 1
ATOM 785 N N . ARG A 1 99 ? 9.43 -5.16 -2.428 1 97.31 99 ARG A N 1
ATOM 786 C CA . ARG A 1 99 ? 10.375 -4.391 -3.229 1 97.31 99 ARG A CA 1
ATOM 787 C C . ARG A 1 99 ? 11.039 -3.301 -2.393 1 97.31 99 ARG A C 1
ATOM 789 O O . ARG A 1 99 ? 12.258 -3.1 -2.479 1 97.31 99 ARG A O 1
ATOM 796 N N . LEU A 1 100 ? 10.289 -2.662 -1.601 1 96.44 100 LEU A N 1
ATOM 797 C CA . LEU A 1 100 ? 10.797 -1.585 -0.758 1 96.44 100 LEU A CA 1
ATOM 798 C C . LEU A 1 100 ? 11.789 -2.121 0.273 1 96.44 100 LEU A C 1
ATOM 800 O O . LEU A 1 100 ? 12.688 -1.403 0.706 1 96.44 100 LEU A O 1
ATOM 804 N N . LEU A 1 101 ? 11.633 -3.371 0.561 1 96.88 101 LEU A N 1
ATOM 805 C CA . LEU A 1 101 ? 12.477 -3.99 1.575 1 96.88 101 LEU A CA 1
ATOM 806 C C . LEU A 1 101 ? 13.68 -4.68 0.934 1 96.88 101 LEU A C 1
ATOM 808 O O . LEU A 1 101 ? 14.477 -5.312 1.626 1 96.88 101 LEU A O 1
ATOM 812 N N . GLY A 1 102 ? 13.758 -4.656 -0.398 1 97.12 102 GLY A N 1
ATOM 813 C CA . GLY A 1 102 ? 14.883 -5.234 -1.116 1 97.12 102 GLY A CA 1
ATOM 814 C C . GLY A 1 102 ? 14.758 -6.734 -1.316 1 97.12 102 GLY A C 1
ATOM 815 O O . GLY A 1 102 ? 15.75 -7.418 -1.564 1 97.12 102 GLY A O 1
ATOM 816 N N . ILE A 1 103 ? 13.57 -7.254 -1.124 1 98.44 103 ILE A N 1
ATOM 817 C CA . ILE A 1 103 ? 13.305 -8.672 -1.331 1 98.44 103 ILE A CA 1
ATOM 818 C C . ILE A 1 103 ? 12.977 -8.922 -2.801 1 98.44 103 ILE A C 1
ATOM 820 O O . ILE A 1 103 ? 12.25 -8.148 -3.426 1 98.44 103 ILE A O 1
ATOM 824 N N . ALA A 1 104 ? 13.477 -10.023 -3.363 1 98.81 104 ALA A N 1
ATOM 825 C CA . ALA A 1 104 ? 13.211 -10.359 -4.762 1 98.81 104 ALA A CA 1
ATOM 826 C C . ALA A 1 104 ? 11.719 -10.555 -5.008 1 98.81 104 ALA A C 1
ATOM 828 O O . ALA A 1 104 ? 11.016 -11.133 -4.18 1 98.81 104 ALA A O 1
ATOM 829 N N . THR A 1 105 ? 11.203 -10.055 -6.172 1 98.88 105 THR A N 1
ATOM 830 C CA . THR A 1 105 ? 9.781 -10.141 -6.488 1 98.88 105 THR A CA 1
ATOM 831 C C . THR A 1 105 ? 9.57 -10.641 -7.91 1 98.88 105 THR A C 1
ATOM 833 O O . THR A 1 105 ? 10.32 -10.273 -8.82 1 98.88 105 THR A O 1
ATOM 836 N N . VAL A 1 106 ? 8.602 -11.523 -8.055 1 98.88 106 VAL A N 1
ATOM 837 C CA . VAL A 1 106 ? 8.172 -12.023 -9.359 1 98.88 106 VAL A CA 1
ATOM 838 C C . VAL A 1 106 ? 6.664 -11.844 -9.508 1 98.88 106 VAL A C 1
ATOM 840 O O . VAL A 1 106 ? 5.891 -12.305 -8.664 1 98.88 106 VAL A O 1
ATOM 843 N N . TYR A 1 107 ? 6.316 -11.164 -10.492 1 98.88 107 TYR A N 1
ATOM 844 C CA . TYR A 1 107 ? 4.902 -11.039 -10.844 1 98.88 107 TYR A CA 1
ATOM 845 C C . TYR A 1 107 ? 4.617 -11.664 -12.203 1 98.88 107 TYR A C 1
ATOM 847 O O . TYR A 1 107 ? 5.391 -11.5 -13.148 1 98.88 107 TYR A O 1
ATOM 855 N N . VAL A 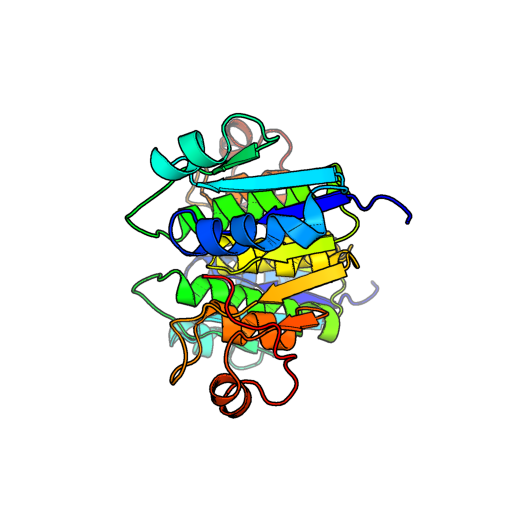1 108 ? 3.529 -12.438 -12.289 1 98.81 108 VAL A N 1
ATOM 856 C CA . VAL A 1 108 ? 3.121 -13.008 -13.57 1 98.81 108 VAL A CA 1
ATOM 857 C C . VAL A 1 108 ? 1.714 -12.531 -13.922 1 98.81 108 VAL A C 1
ATOM 859 O O . VAL A 1 108 ? 0.757 -12.812 -13.195 1 98.81 108 VAL A O 1
ATOM 862 N N . GLU A 1 109 ? 1.58 -11.852 -15.055 1 98.62 109 GLU A N 1
ATOM 863 C CA . GLU A 1 109 ? 0.278 -11.391 -15.523 1 98.62 109 GLU A CA 1
ATOM 864 C C . GLU A 1 109 ? -0.633 -12.57 -15.867 1 98.62 109 GLU A C 1
ATOM 866 O O . GLU A 1 109 ? -0.192 -13.547 -16.469 1 98.62 109 GLU A O 1
ATOM 871 N N . VAL A 1 110 ? -1.886 -12.398 -15.531 1 97.06 110 VAL A N 1
ATOM 872 C CA . VAL A 1 110 ? -2.818 -13.516 -15.672 1 97.06 110 VAL A CA 1
ATOM 873 C C . VAL A 1 110 ? -3.078 -13.797 -17.141 1 97.06 110 VAL A C 1
ATOM 875 O O . VAL A 1 110 ? -2.982 -12.898 -17.984 1 97.06 110 VAL A O 1
ATOM 878 N N . PHE A 1 111 ? -3.463 -15 -17.422 1 93.25 111 PHE A N 1
ATOM 879 C CA . PHE A 1 111 ? -3.48 -15.516 -18.781 1 93.25 111 PHE A CA 1
ATOM 880 C C . PHE A 1 111 ? -4.648 -14.93 -19.578 1 93.25 111 PHE A C 1
ATOM 882 O O . PHE A 1 111 ? -4.621 -14.898 -20.812 1 93.25 111 PHE A O 1
ATOM 889 N N . ASP A 1 112 ? -5.629 -14.383 -18.859 1 93.06 112 ASP A N 1
ATOM 890 C CA . ASP A 1 112 ? -6.812 -13.938 -19.594 1 93.06 112 ASP A CA 1
ATOM 891 C C . ASP A 1 112 ? -6.723 -12.445 -19.922 1 93.06 112 ASP A C 1
ATOM 893 O O . ASP A 1 112 ? -7.664 -11.875 -20.469 1 93.06 112 ASP A O 1
ATOM 897 N N . ARG A 1 113 ? -5.676 -11.836 -19.547 1 93.88 113 ARG A N 1
ATOM 898 C CA . ARG A 1 113 ? -5.426 -10.438 -19.891 1 93.88 113 ARG A CA 1
ATOM 899 C C . ARG A 1 113 ? -4.48 -10.32 -21.078 1 93.88 113 ARG A C 1
ATOM 901 O O . ARG A 1 113 ? -3.346 -9.859 -20.938 1 93.88 113 ARG A O 1
ATOM 908 N N . ILE A 1 114 ? -5.02 -10.531 -22.234 1 92.69 114 ILE A N 1
ATOM 909 C CA . ILE A 1 114 ? -4.191 -10.602 -23.422 1 92.69 114 ILE A CA 1
ATOM 910 C C . ILE A 1 114 ? -4.168 -9.242 -24.125 1 92.69 114 ILE A C 1
ATOM 912 O O . ILE A 1 114 ? -3.113 -8.781 -24.562 1 92.69 114 ILE A O 1
ATOM 916 N N . GLU A 1 115 ? -5.305 -8.578 -24.094 1 94 115 GLU A N 1
ATOM 917 C CA . GLU A 1 115 ? -5.414 -7.359 -24.891 1 94 115 GLU A CA 1
ATOM 918 C C . GLU A 1 115 ? -5.363 -6.113 -24 1 94 115 GLU A C 1
ATOM 920 O O . GLU A 1 115 ? -5.121 -5.012 -24.5 1 94 115 GLU A O 1
ATOM 925 N N . LEU A 1 116 ? -5.664 -6.293 -22.797 1 96.12 116 LEU A N 1
ATOM 926 C CA . LEU A 1 116 ? -5.676 -5.156 -21.875 1 96.12 116 LEU A CA 1
ATOM 927 C C . LEU A 1 116 ? -4.887 -5.473 -20.609 1 96.12 116 LEU A C 1
ATOM 929 O O . LEU A 1 116 ? -5.02 -6.562 -20.047 1 96.12 116 LEU A O 1
ATOM 933 N N . LYS A 1 117 ? -4.094 -4.527 -20.234 1 96.88 117 LYS A N 1
ATOM 934 C CA . LYS A 1 117 ? -3.342 -4.684 -18.984 1 96.88 117 LYS A CA 1
ATOM 935 C C . LYS A 1 117 ? -4.273 -4.727 -17.781 1 96.88 117 LYS A C 1
ATOM 937 O O . LYS A 1 117 ? -5.254 -3.9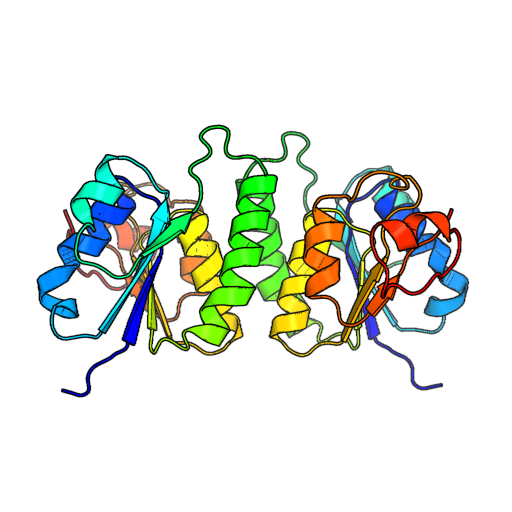8 -17.719 1 96.88 117 LYS A O 1
ATOM 942 N N . SER A 1 118 ? -4.051 -5.629 -16.875 1 95.62 118 SER A N 1
ATOM 943 C CA . SER A 1 118 ? -4.707 -5.492 -15.586 1 95.62 118 SER A CA 1
ATOM 944 C C . SER A 1 118 ? -4.152 -4.301 -14.805 1 95.62 118 SER A C 1
ATOM 946 O O . SER A 1 118 ? -3.078 -3.789 -15.125 1 95.62 118 SER A O 1
ATOM 948 N N . MET A 1 119 ? -4.871 -3.914 -13.828 1 91.62 119 MET A N 1
ATOM 949 C CA . MET A 1 119 ? -4.383 -2.834 -12.977 1 91.62 119 MET A CA 1
ATOM 950 C C . MET A 1 119 ? -3.139 -3.264 -12.211 1 91.62 119 MET A C 1
ATOM 952 O O . MET A 1 119 ? -2.16 -2.518 -12.133 1 91.62 119 MET A O 1
ATOM 956 N N . SER A 1 120 ? -3.232 -4.469 -11.648 1 95.88 120 SER A N 1
ATOM 957 C CA . SER A 1 120 ? -2.084 -5.012 -10.93 1 95.88 120 SER A CA 1
ATOM 958 C C . SER A 1 120 ? -0.876 -5.164 -11.852 1 95.88 120 SER A C 1
ATOM 960 O O . SER A 1 120 ? 0.244 -4.812 -11.469 1 95.88 120 SER A O 1
ATOM 962 N N . GLY A 1 121 ? -1.135 -5.645 -13.039 1 97.44 121 GLY A N 1
ATOM 963 C CA . GLY A 1 121 ? -0.051 -5.789 -14 1 97.44 121 GLY A CA 1
ATOM 964 C C . GLY A 1 121 ? 0.608 -4.473 -14.367 1 97.44 121 GLY A C 1
ATOM 965 O O . GLY A 1 121 ? 1.832 -4.398 -14.492 1 97.44 121 GLY A O 1
ATOM 966 N N . ARG A 1 122 ? -0.173 -3.438 -14.516 1 96.44 122 ARG A N 1
ATOM 967 C CA . ARG A 1 122 ? 0.347 -2.115 -14.844 1 96.44 122 ARG A CA 1
ATOM 968 C C . ARG A 1 122 ? 1.347 -1.641 -13.797 1 96.44 122 ARG A C 1
ATOM 970 O O . ARG A 1 122 ? 2.416 -1.131 -14.133 1 96.44 122 ARG A O 1
ATOM 977 N N . ILE A 1 123 ? 1.023 -1.843 -12.562 1 96.94 123 ILE A N 1
ATOM 978 C CA . ILE A 1 123 ? 1.849 -1.364 -11.461 1 96.94 123 ILE A CA 1
ATOM 979 C C . ILE A 1 123 ? 3.057 -2.279 -11.281 1 96.94 123 ILE A C 1
ATOM 981 O O . ILE A 1 123 ? 4.199 -1.812 -11.25 1 96.94 123 ILE A O 1
ATOM 985 N N . CYS A 1 124 ? 2.836 -3.551 -11.281 1 98.38 124 CYS A N 1
ATOM 986 C CA . CYS A 1 124 ? 3.891 -4.504 -10.969 1 98.38 124 CYS A CA 1
ATOM 987 C C . CYS A 1 124 ? 4.906 -4.594 -12.102 1 98.38 124 CYS A C 1
ATOM 989 O O . CYS A 1 124 ? 6.062 -4.961 -11.875 1 98.38 124 CYS A O 1
ATOM 991 N N . TYR A 1 125 ? 4.453 -4.211 -13.32 1 98.5 125 TYR A N 1
ATOM 992 C CA . TYR A 1 125 ? 5.379 -4.172 -14.445 1 98.5 125 TYR A CA 1
ATOM 993 C C . TYR A 1 125 ? 6.52 -3.197 -14.18 1 98.5 125 TYR A C 1
ATOM 995 O O . TYR A 1 125 ? 7.645 -3.406 -14.641 1 98.5 125 TYR A O 1
ATOM 1003 N N . HIS A 1 126 ? 6.246 -2.252 -13.336 1 97.06 126 HIS A N 1
ATOM 1004 C CA . HIS A 1 126 ? 7.234 -1.215 -13.062 1 97.06 126 HIS A CA 1
ATOM 1005 C C . HIS A 1 126 ? 8.016 -1.514 -11.789 1 97.06 126 HIS A C 1
ATOM 1007 O O . HIS A 1 126 ? 9.156 -1.07 -11.633 1 97.06 126 HIS A O 1
ATOM 1013 N N . ILE A 1 127 ? 7.453 -2.346 -10.891 1 96.94 127 ILE A N 1
ATOM 1014 C CA . ILE A 1 127 ? 8.109 -2.387 -9.586 1 96.94 127 ILE A CA 1
ATOM 1015 C C . ILE A 1 127 ? 8.664 -3.785 -9.328 1 96.94 127 ILE A C 1
ATOM 1017 O O . ILE A 1 127 ? 9.617 -3.951 -8.57 1 96.94 127 ILE A O 1
ATOM 1021 N N . ALA A 1 128 ? 8.086 -4.773 -9.953 1 98.38 128 ALA A N 1
ATOM 1022 C CA . ALA A 1 128 ? 8.57 -6.129 -9.703 1 98.38 128 ALA A CA 1
ATOM 1023 C C . ALA A 1 128 ? 9.961 -6.34 -10.305 1 98.38 128 ALA A C 1
ATOM 1025 O O . ALA A 1 128 ? 10.266 -5.801 -11.367 1 98.38 128 ALA A O 1
ATOM 1026 N N . ASP A 1 129 ? 10.789 -7.129 -9.68 1 98.69 129 ASP A N 1
ATOM 1027 C CA . ASP A 1 129 ? 12.109 -7.445 -10.227 1 98.69 129 ASP A CA 1
ATOM 1028 C C . ASP A 1 129 ? 11.984 -8.227 -11.531 1 98.69 129 ASP A C 1
ATOM 1030 O O . ASP A 1 129 ? 12.75 -8.008 -12.477 1 98.69 129 ASP A O 1
ATOM 1034 N N . LYS A 1 130 ? 11.141 -9.148 -11.516 1 98.81 130 LYS A N 1
ATOM 1035 C CA . LYS A 1 130 ? 10.844 -9.938 -12.711 1 98.81 130 LYS A CA 1
ATOM 1036 C C . LYS A 1 130 ? 9.352 -9.945 -13 1 98.81 130 LYS A C 1
ATOM 1038 O O . LYS A 1 130 ? 8.531 -10.047 -12.086 1 98.81 130 LYS A O 1
ATOM 1043 N N . PHE A 1 131 ? 9.078 -9.789 -14.266 1 98.88 131 PHE A N 1
ATOM 1044 C CA . PHE A 1 131 ? 7.699 -9.766 -14.727 1 98.88 131 PHE A CA 1
ATOM 1045 C C . PHE A 1 131 ? 7.477 -10.805 -15.82 1 98.88 131 PHE A C 1
ATOM 1047 O O . PHE A 1 131 ? 8.117 -10.75 -16.875 1 98.88 131 PHE A O 1
ATOM 1054 N N . GLY A 1 132 ? 6.543 -11.734 -15.555 1 98.75 132 GLY A N 1
ATOM 1055 C CA . GLY A 1 132 ? 6.23 -12.781 -16.516 1 98.75 132 GLY A CA 1
ATOM 1056 C C . GLY A 1 132 ? 4.875 -12.602 -17.172 1 98.75 132 GLY A C 1
ATOM 1057 O O . GLY A 1 132 ? 3.953 -12.047 -16.578 1 98.75 132 GLY A O 1
ATOM 1058 N N . VAL A 1 133 ? 4.824 -13.062 -18.391 1 98.62 133 VAL A N 1
ATOM 1059 C CA . VAL A 1 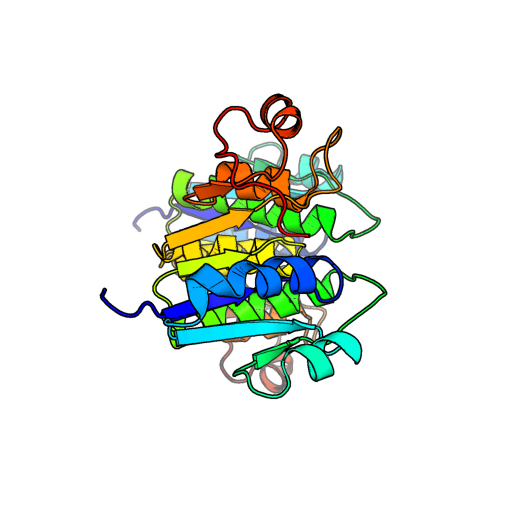133 ? 3.555 -13.188 -19.094 1 98.62 133 VAL A CA 1
ATOM 1060 C C . VAL A 1 133 ? 3.375 -14.617 -19.609 1 98.62 133 VAL A C 1
ATOM 1062 O O . VAL A 1 133 ? 4.316 -15.414 -19.562 1 98.62 133 VAL A O 1
ATOM 1065 N N . GLN A 1 134 ? 2.18 -14.875 -20 1 98.38 134 GLN A N 1
ATOM 1066 C CA . GLN A 1 134 ? 1.878 -16.281 -20.281 1 98.38 134 GLN A CA 1
ATOM 1067 C C . GLN A 1 134 ? 1.711 -16.5 -21.781 1 98.38 134 GLN A C 1
ATOM 1069 O O . GLN A 1 134 ? 1.742 -17.641 -22.25 1 98.38 134 GLN A O 1
ATOM 1074 N N . TRP A 1 135 ? 1.517 -15.453 -22.531 1 97.69 135 TRP A N 1
ATOM 1075 C CA . TRP A 1 135 ? 1.361 -15.492 -23.969 1 97.69 135 TRP A CA 1
ATOM 1076 C C . TRP A 1 135 ? 2.336 -14.539 -24.656 1 97.69 135 TRP A C 1
ATOM 1078 O O . TRP A 1 135 ? 2.609 -13.453 -24.141 1 97.69 135 TRP A O 1
ATOM 1088 N N . GLU A 1 136 ? 2.795 -14.875 -25.859 1 97.81 136 GLU A N 1
ATOM 1089 C CA . GLU A 1 136 ? 3.625 -13.961 -26.641 1 97.81 136 GLU A CA 1
ATOM 1090 C C . GLU A 1 136 ? 2.881 -12.664 -26.953 1 97.81 136 GLU A C 1
ATOM 1092 O O . GLU A 1 136 ? 3.48 -11.594 -26.953 1 97.81 136 GLU A O 1
ATOM 1097 N N . GLU A 1 137 ? 1.582 -12.797 -27.109 1 97.88 137 GLU A N 1
ATOM 1098 C CA . GLU A 1 137 ? 0.75 -11.641 -27.453 1 97.88 137 GLU A CA 1
ATOM 1099 C C . GLU A 1 137 ? 0.781 -10.594 -26.344 1 97.88 137 GLU A C 1
ATOM 1101 O O . GLU A 1 137 ? 0.629 -9.398 -26.609 1 97.88 137 GLU A O 1
ATOM 1106 N N . GLN A 1 138 ? 1.021 -11.023 -25.125 1 98.38 138 GLN A N 1
ATOM 1107 C CA . GLN A 1 138 ? 1.031 -10.109 -23.984 1 98.38 138 GLN A CA 1
ATOM 1108 C C . GLN A 1 138 ? 2.27 -9.219 -24.016 1 98.38 138 GLN A C 1
ATOM 1110 O O . GLN A 1 138 ? 2.326 -8.203 -23.312 1 98.38 138 GLN A O 1
ATOM 1115 N N . LEU A 1 139 ? 3.295 -9.531 -24.828 1 98.12 139 LEU A N 1
ATOM 1116 C CA . LEU A 1 139 ? 4.508 -8.727 -24.938 1 98.12 139 LEU A CA 1
ATOM 1117 C C . LEU A 1 139 ? 4.211 -7.383 -25.594 1 98.12 139 LEU A C 1
ATOM 1119 O O . LEU A 1 139 ? 4.98 -6.434 -25.438 1 98.12 139 LEU A O 1
ATOM 1123 N N . LYS A 1 140 ? 3.09 -7.336 -26.344 1 97.94 140 LYS A N 1
ATOM 1124 C CA . LYS A 1 140 ? 2.668 -6.051 -26.891 1 97.94 140 LYS A CA 1
ATOM 1125 C C . LYS A 1 140 ? 2.373 -5.043 -25.781 1 97.94 140 LYS A C 1
ATOM 1127 O O . LYS A 1 140 ? 2.605 -3.846 -25.953 1 97.94 140 LYS A O 1
ATOM 1132 N N . LEU A 1 141 ? 1.867 -5.594 -24.703 1 98.12 141 LEU A N 1
ATOM 1133 C CA . LEU A 1 141 ? 1.514 -4.77 -23.547 1 98.12 141 LEU A CA 1
ATOM 1134 C C . LEU A 1 141 ? 2.709 -4.598 -22.625 1 98.12 141 LEU A C 1
ATOM 1136 O O . LEU A 1 141 ? 2.867 -3.545 -22 1 98.12 141 LEU A O 1
ATOM 1140 N N . TYR A 1 142 ? 3.49 -5.645 -22.516 1 98.56 142 TYR A N 1
ATOM 1141 C CA . TYR A 1 142 ? 4.629 -5.703 -21.609 1 98.56 142 TYR A CA 1
ATOM 1142 C C . TYR A 1 142 ? 5.891 -6.129 -22.344 1 98.56 142 TYR A C 1
ATOM 1144 O O . TYR A 1 142 ? 6.371 -7.254 -22.172 1 98.56 142 TYR A O 1
ATOM 1152 N N . PRO A 1 143 ? 6.508 -5.25 -23.047 1 98.25 143 PRO A N 1
ATOM 1153 C CA . PRO A 1 143 ? 7.559 -5.613 -24 1 98.25 143 PRO A CA 1
ATOM 1154 C C . PRO A 1 143 ? 8.805 -6.18 -23.328 1 98.25 143 PRO A C 1
ATOM 1156 O O . PRO A 1 143 ? 9.555 -6.938 -23.938 1 98.25 143 PRO A O 1
ATOM 1159 N N . ASN A 1 144 ? 9.062 -5.867 -22.094 1 98.31 144 ASN A N 1
ATOM 1160 C CA . ASN A 1 144 ? 10.266 -6.328 -21.406 1 98.31 144 ASN A CA 1
ATOM 1161 C C . ASN A 1 144 ? 9.984 -7.531 -20.516 1 98.31 144 ASN A C 1
ATOM 1163 O O . ASN A 1 144 ? 10.852 -7.957 -19.75 1 98.31 144 ASN A O 1
ATOM 1167 N N . ALA A 1 145 ? 8.758 -8.039 -20.578 1 98.69 145 ALA A N 1
ATOM 1168 C CA . ALA A 1 145 ? 8.375 -9.195 -19.766 1 98.69 145 ALA A CA 1
ATOM 1169 C C . ALA A 1 145 ? 9 -10.477 -20.312 1 98.69 145 ALA A C 1
ATOM 1171 O O . ALA A 1 145 ? 9.492 -10.5 -21.453 1 98.69 145 ALA A O 1
ATOM 1172 N N . THR A 1 146 ? 9.055 -11.477 -19.547 1 98.69 146 THR A N 1
ATOM 1173 C CA . THR A 1 146 ? 9.484 -12.812 -19.953 1 98.69 146 THR A CA 1
ATOM 1174 C C . THR A 1 146 ? 8.289 -13.727 -20.172 1 98.69 146 THR A C 1
ATOM 1176 O O . THR A 1 146 ? 7.418 -13.836 -19.297 1 98.69 146 THR A O 1
ATOM 1179 N N . VAL A 1 147 ? 8.258 -14.367 -21.297 1 98.44 147 VAL A N 1
ATOM 1180 C CA . VAL A 1 147 ? 7.191 -15.328 -21.531 1 98.44 147 VAL A CA 1
ATOM 1181 C C . VAL A 1 147 ? 7.48 -16.625 -20.766 1 98.44 147 VAL A C 1
ATOM 1183 O O . VAL A 1 147 ? 8.469 -17.297 -21.047 1 98.44 147 VAL A O 1
ATOM 1186 N N . VAL A 1 148 ? 6.633 -16.938 -19.828 1 97.38 148 VAL A N 1
ATOM 1187 C CA . VAL A 1 148 ? 6.879 -18.109 -18.984 1 97.38 148 VAL A CA 1
ATOM 1188 C C . VAL A 1 148 ? 5.945 -19.25 -19.406 1 97.38 148 VAL A C 1
ATOM 1190 O O . VAL A 1 148 ? 6.117 -20.391 -18.969 1 97.38 148 VAL A O 1
ATOM 1193 N N . GLY A 1 149 ? 4.965 -18.938 -20.266 1 94.5 149 GLY A N 1
ATOM 1194 C CA . GLY A 1 149 ? 3.996 -19.938 -20.719 1 94.5 149 GLY A CA 1
ATOM 1195 C C . GLY A 1 149 ? 2.746 -19.969 -19.859 1 94.5 149 GLY A C 1
ATOM 1196 O O . GLY A 1 149 ? 2.705 -19.359 -18.781 1 94.5 149 GLY A O 1
ATOM 1197 N N . PRO A 1 150 ? 1.759 -20.703 -20.391 1 94.5 150 PRO A N 1
ATOM 1198 C CA . PRO A 1 150 ? 0.487 -20.734 -19.672 1 94.5 150 PRO A CA 1
ATOM 1199 C C . PRO A 1 150 ? 0.594 -21.469 -18.328 1 94.5 150 PRO A C 1
ATOM 1201 O O . PRO A 1 150 ? 1.216 -22.531 -18.25 1 94.5 150 PRO A O 1
ATOM 1204 N N . LEU A 1 151 ? 0.109 -20.891 -17.266 1 93.56 151 LEU A N 1
ATOM 1205 C CA . LEU A 1 151 ? 0.065 -21.516 -15.945 1 93.56 151 LEU A CA 1
ATOM 1206 C C . LEU A 1 151 ? -1.202 -22.344 -15.773 1 93.56 151 LEU A C 1
ATOM 1208 O O . LEU A 1 151 ? -1.263 -23.219 -14.914 1 93.56 151 LEU A O 1
ATOM 1212 N N . LEU A 1 152 ? -2.232 -21.969 -16.547 1 85.25 152 LEU A N 1
ATOM 1213 C CA . LEU A 1 152 ? -3.438 -22.797 -16.594 1 85.25 152 LEU A CA 1
ATOM 1214 C C . LEU A 1 152 ? -3.838 -23.109 -18.031 1 85.25 152 LEU A C 1
ATOM 1216 O O . LEU A 1 152 ? -3.541 -22.328 -18.938 1 85.25 152 LEU A O 1
ATOM 1220 N N . MET B 1 1 ? 18.172 26.391 13.547 1 55.53 1 MET B N 1
ATOM 1221 C CA . MET B 1 1 ? 17.469 25.109 13.586 1 55.53 1 MET B CA 1
ATOM 1222 C C . MET B 1 1 ? 17.531 24.406 12.227 1 55.53 1 MET B C 1
ATOM 1224 O O . MET B 1 1 ? 17.453 25.062 11.188 1 55.53 1 MET B O 1
ATOM 1228 N N . ASN B 1 2 ? 18.125 23.328 12.008 1 75.38 2 ASN B N 1
ATOM 1229 C CA . ASN B 1 2 ? 18.344 22.719 10.703 1 75.38 2 ASN B CA 1
ATOM 1230 C C . ASN B 1 2 ? 17.016 22.5 9.961 1 75.38 2 ASN B C 1
ATOM 1232 O O . ASN B 1 2 ? 16.031 22.047 10.547 1 75.38 2 ASN B O 1
ATOM 1236 N N . GLN B 1 3 ? 16.844 23.141 8.898 1 93.19 3 GLN B N 1
ATOM 1237 C CA . GLN B 1 3 ? 15.664 23.109 8.047 1 93.19 3 GLN B CA 1
ATOM 1238 C C . GLN B 1 3 ? 15.359 21.703 7.566 1 93.19 3 GLN B C 1
ATOM 1240 O O . GLN B 1 3 ? 16.234 21.016 7.031 1 93.19 3 GLN B O 1
ATOM 1245 N N . LEU B 1 4 ? 14.148 21.203 7.988 1 97.62 4 LEU B N 1
ATOM 1246 C CA . LEU B 1 4 ? 13.695 19.891 7.555 1 97.62 4 LEU B CA 1
ATOM 1247 C C . LEU B 1 4 ? 13.008 19.969 6.199 1 97.62 4 LEU B C 1
ATOM 1249 O O . LEU B 1 4 ? 12.531 21.031 5.801 1 97.62 4 LEU B O 1
ATOM 1253 N N . LYS B 1 5 ? 13.102 18.969 5.531 1 98.62 5 LYS B N 1
ATOM 1254 C CA . LYS B 1 5 ? 12.211 18.734 4.395 1 98.62 5 LYS B CA 1
ATOM 1255 C C . LYS B 1 5 ? 11.008 17.891 4.797 1 98.62 5 LYS B C 1
ATOM 1257 O O . LYS B 1 5 ? 11.133 16.688 5.02 1 98.62 5 LYS B O 1
ATOM 1262 N N . VAL B 1 6 ? 9.859 18.5 4.867 1 98.88 6 VAL B N 1
ATOM 1263 C CA . VAL B 1 6 ? 8.656 17.844 5.371 1 98.88 6 VAL B CA 1
ATOM 1264 C C . VAL B 1 6 ? 7.738 17.484 4.207 1 98.88 6 VAL B C 1
ATOM 1266 O O . VAL B 1 6 ? 7.469 18.312 3.338 1 98.88 6 VAL B O 1
ATOM 1269 N N . LEU B 1 7 ? 7.344 16.266 4.121 1 98.94 7 LEU B N 1
ATOM 1270 C CA . LEU B 1 7 ? 6.309 15.852 3.186 1 98.94 7 LEU B CA 1
ATOM 1271 C C . LEU B 1 7 ? 4.965 15.703 3.891 1 98.94 7 LEU B C 1
ATOM 1273 O O . LEU B 1 7 ? 4.801 14.836 4.754 1 98.94 7 LEU B O 1
ATOM 1277 N N . PHE B 1 8 ? 4.062 16.562 3.549 1 98.94 8 PHE B N 1
ATOM 1278 C CA . PHE B 1 8 ? 2.697 16.484 4.059 1 98.94 8 PHE B CA 1
ATOM 1279 C C . PHE B 1 8 ? 1.816 15.68 3.111 1 98.94 8 PHE B C 1
ATOM 1281 O O . PHE B 1 8 ? 1.734 15.984 1.92 1 98.94 8 PHE B O 1
ATOM 1288 N N . VAL B 1 9 ? 1.156 14.664 3.652 1 98.94 9 VAL B N 1
ATOM 1289 C CA . VAL B 1 9 ? 0.326 13.82 2.805 1 98.94 9 VAL B CA 1
ATOM 1290 C C . VAL B 1 9 ? -1.025 13.578 3.475 1 98.94 9 VAL B C 1
ATOM 1292 O O . VAL B 1 9 ? -1.087 13.133 4.621 1 98.94 9 VAL B O 1
ATOM 1295 N N . GLY B 1 10 ? -2.078 13.828 2.752 1 97.88 10 GLY B N 1
ATOM 1296 C CA . GLY B 1 10 ? -3.41 13.555 3.268 1 97.88 10 GLY B CA 1
ATOM 1297 C C . GLY B 1 10 ? -4.516 13.953 2.309 1 97.88 10 GLY B C 1
ATOM 1298 O O . GLY B 1 10 ? -4.27 14.68 1.338 1 97.88 10 GLY B O 1
ATOM 1299 N N . SER B 1 11 ? -5.719 13.445 2.592 1 95.94 11 SER B N 1
ATOM 1300 C CA . SER B 1 11 ? -6.875 13.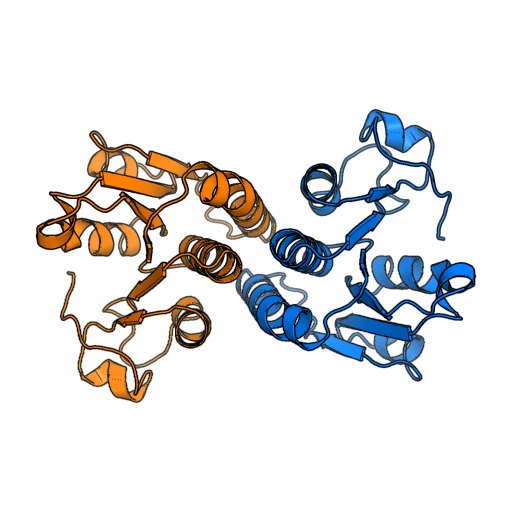844 1.79 1 95.94 11 SER B CA 1
ATOM 1301 C C . SER B 1 11 ? -7.137 15.336 1.899 1 95.94 11 SER B C 1
ATOM 1303 O O . SER B 1 11 ? -6.703 15.984 2.855 1 95.94 11 SER B O 1
ATOM 1305 N N . SER B 1 12 ? -7.855 15.82 0.89 1 96.94 12 SER B N 1
ATOM 1306 C CA . SER B 1 12 ? -8.25 17.219 0.939 1 96.94 12 SER B CA 1
ATOM 1307 C C . SER B 1 12 ? -9.297 17.469 2.02 1 96.94 12 SER B C 1
ATOM 1309 O O . SER B 1 12 ? -9.508 16.609 2.893 1 96.94 12 SER B O 1
ATOM 1311 N N . GLY B 1 13 ? -9.805 18.672 2.084 1 95.81 13 GLY B N 1
ATOM 1312 C CA . GLY B 1 13 ? -10.844 18.969 3.061 1 95.81 13 GLY B CA 1
ATOM 1313 C C . GLY B 1 13 ? -10.305 19.125 4.469 1 95.81 13 GLY B C 1
ATOM 1314 O O . GLY B 1 13 ? -9.344 19.875 4.695 1 95.81 13 GLY B O 1
ATOM 1315 N N . GLY B 1 14 ? -11.008 18.453 5.367 1 96.75 14 GLY B N 1
ATOM 1316 C CA . GLY B 1 14 ? -10.664 18.578 6.773 1 96.75 14 GLY B CA 1
ATOM 1317 C C . GLY B 1 14 ? -9.266 18.094 7.098 1 96.75 14 GLY B C 1
ATOM 1318 O O . GLY B 1 14 ? -8.57 18.703 7.914 1 96.75 14 GLY B O 1
ATOM 1319 N N . HIS B 1 15 ? -8.82 16.984 6.508 1 97.62 15 HIS B N 1
ATOM 1320 C CA . HIS B 1 15 ? -7.473 16.469 6.738 1 97.62 15 HIS B CA 1
ATOM 1321 C C . HIS B 1 15 ? -6.422 17.5 6.32 1 97.62 15 HIS B C 1
ATOM 1323 O O . HIS B 1 15 ? -5.477 17.766 7.07 1 97.62 15 HIS B O 1
ATOM 1329 N N . LEU B 1 16 ? -6.648 18.062 5.168 1 98.38 16 LEU B N 1
ATOM 1330 C CA . LEU B 1 16 ? -5.715 19.078 4.672 1 98.38 16 LEU B CA 1
ATOM 1331 C C . LEU B 1 16 ? -5.715 20.312 5.566 1 98.38 16 LEU B C 1
ATOM 1333 O O . LEU B 1 16 ? -4.652 20.828 5.906 1 98.38 16 LEU B O 1
ATOM 1337 N N . ALA B 1 17 ? -6.934 20.734 5.945 1 98.25 17 ALA B N 1
ATOM 1338 C CA . ALA B 1 17 ? -7.059 21.922 6.793 1 98.25 17 ALA B CA 1
ATOM 1339 C C . ALA B 1 17 ? -6.285 21.75 8.094 1 98.25 17 ALA B C 1
ATOM 1341 O O . ALA B 1 17 ? -5.629 22.688 8.57 1 98.25 17 ALA B O 1
ATOM 1342 N N . GLN B 1 18 ? -6.309 20.609 8.648 1 98.31 18 GLN B N 1
ATOM 1343 C CA . GLN B 1 18 ? -5.609 20.328 9.898 1 98.31 18 GLN B CA 1
ATOM 1344 C C . GLN B 1 18 ? -4.098 20.344 9.703 1 98.31 18 GLN B C 1
ATOM 1346 O O . GLN B 1 18 ? -3.363 20.859 10.555 1 98.31 18 GLN B O 1
ATOM 1351 N N . MET B 1 19 ? -3.586 19.844 8.578 1 98.44 19 MET B N 1
ATOM 1352 C CA . MET B 1 19 ? -2.152 19.891 8.305 1 98.44 19 MET B CA 1
ATOM 1353 C C . MET B 1 19 ? -1.691 21.328 8.078 1 98.44 19 MET B C 1
ATOM 1355 O O . MET B 1 19 ? -0.644 21.734 8.586 1 98.44 19 MET B O 1
ATOM 1359 N N . ILE B 1 20 ? -2.531 22.078 7.371 1 98.38 20 ILE B N 1
ATOM 1360 C CA . ILE B 1 20 ? -2.199 23.469 7.094 1 98.38 20 ILE B CA 1
ATOM 1361 C C . ILE B 1 20 ? -2.123 24.266 8.398 1 98.38 20 ILE B C 1
ATOM 1363 O O . ILE B 1 20 ? -1.277 25.141 8.555 1 98.38 20 ILE B O 1
ATOM 1367 N N . SER B 1 21 ? -2.932 23.906 9.328 1 97.81 21 SER B N 1
ATOM 1368 C CA . SER B 1 21 ? -2.99 24.609 10.594 1 97.81 21 SER B CA 1
ATOM 1369 C C . SER B 1 21 ? -1.702 24.438 11.391 1 97.81 21 SER B C 1
ATOM 1371 O O . SER B 1 21 ? -1.455 25.156 12.359 1 97.81 21 SER B O 1
ATOM 1373 N N . MET B 1 22 ? -0.836 23.531 10.977 1 97.5 22 MET B N 1
ATOM 1374 C CA . MET B 1 22 ? 0.444 23.312 11.648 1 97.5 22 MET B CA 1
ATOM 1375 C C . MET B 1 22 ? 1.483 24.312 11.18 1 97.5 22 MET B C 1
ATOM 1377 O O . MET B 1 22 ? 2.67 24.188 11.477 1 97.5 22 MET B O 1
ATOM 1381 N N . ARG B 1 23 ? 1.118 25.281 10.57 1 97 23 ARG B N 1
ATOM 1382 C CA . ARG B 1 23 ? 1.959 26.266 9.898 1 97 23 ARG B CA 1
ATOM 1383 C C . ARG B 1 23 ? 2.953 26.906 10.867 1 97 23 ARG B C 1
ATOM 1385 O O . ARG B 1 23 ? 4.121 27.094 10.531 1 97 23 ARG B O 1
ATOM 1392 N N . PRO B 1 24 ? 2.564 27.234 12.102 1 95.5 24 PRO B N 1
ATOM 1393 C CA . PRO B 1 24 ? 3.539 27.828 13.016 1 95.5 24 PRO B CA 1
ATOM 1394 C C . PRO B 1 24 ? 4.789 26.969 13.195 1 95.5 24 PRO B C 1
ATOM 1396 O O . PRO B 1 24 ? 5.879 27.5 13.414 1 95.5 24 PRO B O 1
ATOM 1399 N N . TRP B 1 25 ? 4.617 25.734 12.992 1 93.44 25 TRP B N 1
ATOM 1400 C CA . TRP B 1 25 ? 5.738 24.812 13.156 1 93.44 25 TRP B CA 1
ATOM 1401 C C . TRP B 1 25 ? 6.52 24.672 11.852 1 93.44 25 TRP B C 1
ATOM 1403 O O . TRP B 1 25 ? 7.754 24.656 11.859 1 93.44 25 TRP B O 1
ATOM 1413 N N . TYR B 1 26 ? 5.77 24.609 10.695 1 96 26 TYR B N 1
ATOM 1414 C CA . TYR B 1 26 ? 6.484 24.172 9.5 1 96 26 TYR B CA 1
ATOM 1415 C C . TYR B 1 26 ? 6.859 25.359 8.625 1 96 26 TYR B C 1
ATOM 1417 O O . TYR B 1 26 ? 7.547 25.203 7.609 1 96 26 TYR B O 1
ATOM 1425 N N . LYS B 1 27 ? 6.438 26.562 9 1 94.94 27 LYS B N 1
ATOM 1426 C CA . LYS B 1 27 ? 6.602 27.719 8.125 1 94.94 27 LYS B CA 1
ATOM 1427 C C . LYS B 1 27 ? 8.07 27.953 7.785 1 94.94 27 LYS B C 1
ATOM 1429 O O . LYS B 1 27 ? 8.391 28.516 6.738 1 94.94 27 LYS B O 1
ATOM 1434 N N . ASN B 1 28 ? 8.984 27.453 8.609 1 95.12 28 ASN B N 1
ATOM 1435 C CA . ASN B 1 28 ? 10.398 27.688 8.367 1 95.12 28 ASN B CA 1
ATOM 1436 C C . ASN B 1 28 ? 11.086 26.453 7.793 1 95.12 28 ASN B C 1
ATOM 1438 O O . ASN B 1 28 ? 12.312 26.422 7.676 1 95.12 28 ASN B O 1
ATOM 1442 N N . HIS B 1 29 ? 10.359 25.469 7.461 1 97.75 29 HIS B N 1
ATOM 1443 C CA . HIS B 1 29 ? 10.875 24.25 6.879 1 97.75 29 HIS B CA 1
ATOM 1444 C C . HIS B 1 29 ? 10.508 24.125 5.406 1 97.75 29 HIS B C 1
ATOM 1446 O O . HIS B 1 29 ? 9.578 24.797 4.941 1 97.75 29 HIS B O 1
ATOM 1452 N N . GLN B 1 30 ? 11.336 23.422 4.699 1 97.69 30 GLN B N 1
ATOM 1453 C CA . GLN B 1 30 ? 10.883 23.016 3.373 1 97.69 30 GLN B CA 1
ATOM 1454 C C . GLN B 1 30 ? 9.672 22.078 3.467 1 97.69 30 GLN B C 1
ATOM 1456 O O . GLN B 1 30 ? 9.609 21.234 4.352 1 97.69 30 GLN B O 1
ATOM 1461 N N . ARG B 1 31 ? 8.719 22.328 2.611 1 97.62 31 ARG B N 1
ATOM 1462 C CA . ARG B 1 31 ? 7.551 21.453 2.674 1 97.62 31 ARG B CA 1
ATOM 1463 C C . ARG B 1 31 ? 7.043 21.125 1.275 1 97.62 31 ARG B C 1
ATOM 1465 O O . ARG B 1 31 ? 7.148 21.953 0.36 1 97.62 31 ARG B O 1
ATOM 1472 N N . ILE B 1 32 ? 6.594 19.969 1.086 1 98.81 32 ILE B N 1
ATOM 1473 C CA . ILE B 1 32 ? 5.922 19.438 -0.095 1 98.81 32 ILE B CA 1
ATOM 1474 C C . ILE B 1 32 ? 4.613 18.766 0.313 1 98.81 32 ILE B C 1
ATOM 1476 O O . ILE B 1 32 ? 4.539 18.125 1.368 1 98.81 32 ILE B O 1
ATOM 1480 N N . TRP B 1 33 ? 3.621 18.922 -0.569 1 98.94 33 TRP B N 1
ATOM 1481 C CA . TRP B 1 33 ? 2.311 18.375 -0.24 1 98.94 33 TRP B CA 1
ATOM 1482 C C . TRP B 1 33 ? 1.893 17.328 -1.254 1 98.94 33 TRP B C 1
ATOM 1484 O O . TRP B 1 33 ? 2.166 17.453 -2.449 1 98.94 33 TRP B O 1
ATOM 1494 N N . VAL B 1 34 ? 1.244 16.297 -0.804 1 98.88 34 VAL B N 1
ATOM 1495 C CA . VAL B 1 34 ? 0.501 15.344 -1.626 1 98.88 34 VAL B CA 1
ATOM 1496 C C . VAL B 1 34 ? -0.953 15.281 -1.164 1 98.88 34 VAL B C 1
ATOM 1498 O O . VAL B 1 34 ? -1.234 14.914 -0.021 1 98.88 34 VAL B O 1
ATOM 1501 N N . THR B 1 35 ? -1.88 15.695 -2.008 1 98.62 35 THR B N 1
ATOM 1502 C CA . THR B 1 35 ? -3.301 15.703 -1.673 1 98.62 35 THR B CA 1
ATOM 1503 C C . THR B 1 35 ? -4.152 15.633 -2.936 1 98.62 35 THR B C 1
ATOM 1505 O O . THR B 1 35 ? -3.625 15.555 -4.047 1 98.62 35 THR B O 1
ATOM 1508 N N . PHE B 1 36 ? -5.48 15.57 -2.742 1 97.44 36 PHE B N 1
ATOM 1509 C CA . PHE B 1 36 ? -6.387 15.469 -3.881 1 97.44 36 PHE B CA 1
ATOM 1510 C C . PHE B 1 36 ? -6.609 16.844 -4.508 1 97.44 36 PHE B C 1
ATOM 1512 O O . PHE B 1 36 ? -6.676 17.844 -3.805 1 97.44 36 PHE B O 1
ATOM 1519 N N . ASN B 1 37 ? -6.816 16.828 -5.738 1 97.38 37 ASN B N 1
ATOM 1520 C CA . ASN B 1 37 ? -6.934 18.078 -6.488 1 97.38 37 ASN B CA 1
ATOM 1521 C C . ASN B 1 37 ? -8.359 18.609 -6.441 1 97.38 37 ASN B C 1
ATOM 1523 O O . ASN B 1 37 ? -8.922 18.984 -7.477 1 97.38 37 ASN B O 1
ATOM 1527 N N . THR B 1 38 ? -8.914 18.781 -5.305 1 97.19 38 THR B N 1
ATOM 1528 C CA . THR B 1 38 ? -10.203 19.438 -5.148 1 97.19 38 THR B CA 1
ATOM 1529 C C . THR B 1 38 ? -10.055 20.953 -5.211 1 97.19 38 THR B C 1
ATOM 1531 O O . THR B 1 38 ? -8.992 21.5 -4.898 1 97.19 38 THR B O 1
ATOM 1534 N N . PRO B 1 39 ? -11.094 21.641 -5.586 1 97.38 39 PRO B N 1
ATOM 1535 C CA . PRO B 1 39 ? -10.992 23.094 -5.711 1 97.38 39 PRO B CA 1
ATOM 1536 C C . PRO B 1 39 ? -10.523 23.766 -4.422 1 97.38 39 PRO B C 1
ATOM 1538 O O . PRO B 1 39 ? -9.672 24.656 -4.461 1 97.38 39 PRO B O 1
ATOM 1541 N N . ASP B 1 40 ? -11 23.375 -3.357 1 97.44 40 ASP B N 1
ATOM 1542 C CA . ASP B 1 40 ? -10.625 23.969 -2.076 1 97.44 40 ASP B CA 1
ATOM 1543 C C . ASP B 1 40 ? -9.148 23.719 -1.77 1 97.44 40 ASP B C 1
ATOM 1545 O O . ASP B 1 40 ? -8.469 24.609 -1.258 1 97.44 40 ASP B O 1
ATOM 1549 N N . ALA B 1 41 ? -8.664 22.547 -2.037 1 98.5 41 ALA B N 1
ATOM 1550 C CA . ALA B 1 41 ? -7.258 22.219 -1.805 1 98.5 41 ALA B CA 1
ATOM 1551 C C . ALA B 1 41 ? -6.352 23.047 -2.713 1 98.5 41 ALA B C 1
ATOM 1553 O O . ALA B 1 41 ? -5.328 23.578 -2.268 1 98.5 41 ALA B O 1
ATOM 1554 N N . ILE B 1 42 ? -6.746 23.188 -3.963 1 98.44 42 ILE B N 1
ATOM 1555 C CA . ILE B 1 42 ? -5.973 23.938 -4.938 1 98.44 42 ILE B CA 1
ATOM 1556 C C . ILE B 1 42 ? -5.832 25.391 -4.469 1 98.44 42 ILE B C 1
ATOM 1558 O O . ILE B 1 42 ? -4.738 25.953 -4.504 1 98.44 42 ILE B O 1
ATOM 1562 N N . SER B 1 43 ? -6.883 25.891 -4.023 1 98.38 43 SER B N 1
ATOM 1563 C CA . SER B 1 43 ? -6.875 27.266 -3.529 1 98.38 43 SER B CA 1
ATOM 1564 C C . SER B 1 43 ? -6.012 27.406 -2.279 1 98.38 43 SER B C 1
ATOM 1566 O O . SER B 1 43 ? -5.219 28.344 -2.164 1 98.38 43 SER B O 1
ATOM 1568 N N . ALA B 1 44 ? -6.094 26.5 -1.377 1 98.19 44 ALA B N 1
ATOM 1569 C CA . ALA B 1 44 ? -5.418 26.562 -0.084 1 98.19 44 ALA B CA 1
ATOM 1570 C C . ALA B 1 44 ? -3.906 26.422 -0.248 1 98.19 44 ALA B C 1
ATOM 1572 O O . ALA B 1 44 ? -3.137 26.953 0.55 1 98.19 44 ALA B O 1
ATOM 1573 N N . LEU B 1 45 ? -3.49 25.719 -1.364 1 98.62 45 LEU B N 1
ATOM 1574 C CA . LEU B 1 45 ? -2.074 25.406 -1.52 1 98.62 45 LEU B CA 1
ATOM 1575 C C . LEU B 1 45 ? -1.49 26.109 -2.736 1 98.62 45 LEU B C 1
ATOM 1577 O O . LEU B 1 45 ? -0.525 25.641 -3.336 1 98.62 45 LEU B O 1
ATOM 1581 N N . GLU B 1 46 ? -2.092 27.172 -3.184 1 97.19 46 GLU B N 1
ATOM 1582 C CA . GLU B 1 46 ? -1.762 27.875 -4.414 1 97.19 46 GLU B CA 1
ATOM 1583 C C . GLU B 1 46 ? -0.285 28.266 -4.449 1 97.19 46 GLU B C 1
ATOM 1585 O O . GLU B 1 46 ? 0.341 28.234 -5.512 1 97.19 46 GLU B O 1
ATOM 1590 N N . ASN B 1 47 ? 0.461 28.5 -3.383 1 96.06 47 ASN B N 1
ATOM 1591 C CA . ASN B 1 47 ? 1.857 28.922 -3.361 1 96.06 47 ASN B CA 1
ATOM 1592 C C . ASN B 1 47 ? 2.764 27.844 -2.793 1 96.06 47 ASN B C 1
ATOM 1594 O O . ASN B 1 47 ? 3.865 28.125 -2.322 1 96.06 47 ASN B O 1
ATOM 1598 N N . GLU B 1 48 ? 2.295 26.656 -2.838 1 98.5 48 GLU B N 1
ATOM 1599 C CA . GLU B 1 48 ? 3.041 25.531 -2.279 1 98.5 48 GLU B CA 1
ATOM 1600 C C . GLU B 1 48 ? 3.469 24.562 -3.371 1 98.5 48 GLU B C 1
ATOM 1602 O O . GLU B 1 48 ? 2.92 24.578 -4.473 1 98.5 48 GLU B O 1
ATOM 1607 N N . LYS B 1 49 ? 4.5 23.812 -3.16 1 98.5 49 LYS B N 1
ATOM 1608 C CA . LYS B 1 49 ? 4.836 22.656 -4 1 98.5 49 LYS B CA 1
ATOM 1609 C C . LYS B 1 49 ? 3.932 21.469 -3.693 1 98.5 49 LYS B C 1
ATOM 1611 O O . LYS B 1 49 ? 3.947 20.953 -2.578 1 98.5 49 LYS B O 1
ATOM 1616 N N . VAL B 1 50 ? 3.125 21.094 -4.723 1 98.81 50 VAL B N 1
ATOM 1617 C CA . VAL B 1 50 ? 2.109 20.078 -4.461 1 98.81 50 VAL B CA 1
ATOM 1618 C C . VAL B 1 50 ? 2.156 19.016 -5.551 1 98.81 50 VAL B C 1
ATOM 1620 O O . VAL B 1 50 ? 2.26 19.328 -6.738 1 98.81 50 VAL B O 1
ATOM 1623 N N . PHE B 1 51 ? 2.143 17.797 -5.188 1 98.75 51 PHE B N 1
ATOM 1624 C CA . PHE B 1 51 ? 1.8 16.703 -6.078 1 98.75 51 PHE B CA 1
ATOM 1625 C C . PHE B 1 51 ? 0.323 16.344 -5.953 1 98.75 51 PHE B C 1
ATOM 1627 O O . PHE B 1 51 ? -0.117 15.836 -4.918 1 98.75 51 PHE B O 1
ATOM 1634 N N . TRP B 1 52 ? -0.449 16.531 -7.012 1 98.38 52 TRP B N 1
ATOM 1635 C CA . TRP B 1 52 ? -1.897 16.359 -6.988 1 98.38 52 TRP B CA 1
ATOM 1636 C C . TRP B 1 52 ? -2.283 14.914 -7.316 1 98.38 52 TRP B C 1
ATOM 1638 O O . TRP B 1 52 ? -1.818 14.352 -8.312 1 98.38 52 TRP B O 1
ATOM 1648 N N . MET B 1 53 ? -3.059 14.375 -6.434 1 96.69 53 MET B N 1
ATOM 1649 C CA . MET B 1 53 ? -3.719 13.102 -6.715 1 96.69 53 MET B CA 1
ATOM 1650 C C . MET B 1 53 ? -5.145 13.328 -7.211 1 96.69 53 MET B C 1
ATOM 1652 O O . MET B 1 53 ? -5.824 14.25 -6.762 1 96.69 53 MET B O 1
ATOM 1656 N N . LYS B 1 54 ? -5.57 12.461 -8.07 1 92.19 54 LYS B N 1
ATOM 1657 C CA . LYS B 1 54 ? -6.93 12.594 -8.594 1 92.19 54 LYS B CA 1
ATOM 1658 C C . LYS B 1 54 ? -7.961 12.203 -7.543 1 92.19 54 LYS B C 1
ATOM 1660 O O . LYS B 1 54 ? -7.875 11.117 -6.953 1 92.19 54 LYS B O 1
ATOM 1665 N N . HIS B 1 55 ? -8.836 13.102 -7.352 1 86.75 55 HIS B N 1
ATOM 1666 C CA . HIS B 1 55 ? -9.922 12.836 -6.41 1 86.75 55 HIS B CA 1
ATOM 1667 C C . HIS B 1 55 ? -10.977 11.93 -7.031 1 86.75 55 HIS B C 1
ATOM 1669 O O . HIS B 1 55 ? -11.438 12.18 -8.148 1 86.75 55 HIS B O 1
ATOM 1675 N N . SER B 1 56 ? -11.188 10.727 -6.387 1 78.94 56 SER B N 1
ATOM 1676 C CA . SER B 1 56 ? -12.234 9.836 -6.871 1 78.94 56 SER B CA 1
ATOM 1677 C C . SER B 1 56 ? -13.297 9.594 -5.801 1 78.94 56 SER B C 1
ATOM 1679 O O . SER B 1 56 ? -13.047 8.898 -4.816 1 78.94 56 SER B O 1
ATOM 1681 N N . PRO B 1 57 ? -14.438 10.102 -5.922 1 68.06 57 PRO B N 1
ATOM 1682 C CA . PRO B 1 57 ? -15.484 9.945 -4.914 1 68.06 57 PRO B CA 1
ATOM 1683 C C . PRO B 1 57 ? -15.883 8.484 -4.703 1 68.06 57 PRO B C 1
ATOM 1685 O O . PRO B 1 57 ? -16.359 8.117 -3.623 1 68.06 57 PRO B O 1
ATOM 1688 N N . GLU B 1 58 ? -15.75 7.68 -5.711 1 65.69 58 GLU B N 1
ATOM 1689 C CA . GLU B 1 58 ? -16.25 6.309 -5.637 1 65.69 58 GLU B CA 1
ATOM 1690 C C . GLU B 1 58 ? -15.305 5.422 -4.832 1 65.69 58 GLU B C 1
ATOM 1692 O O . GLU B 1 58 ? -15.703 4.352 -4.359 1 65.69 58 GLU B O 1
ATOM 1697 N N . ARG B 1 59 ? -14.219 5.918 -4.23 1 62.97 59 ARG B N 1
ATOM 1698 C CA . ARG B 1 59 ? -13.234 5.234 -3.4 1 62.97 59 ARG B CA 1
ATOM 1699 C C . ARG B 1 59 ? -13.062 3.783 -3.836 1 62.97 59 ARG B C 1
ATOM 1701 O O . ARG B 1 59 ? -13.336 2.863 -3.064 1 62.97 59 ARG B O 1
ATOM 1708 N N . LYS B 1 60 ? -12.617 3.525 -5.094 1 76.25 60 LYS B N 1
ATOM 1709 C CA . LYS B 1 60 ? -12.391 2.201 -5.664 1 76.25 60 LYS B CA 1
ATOM 1710 C C . LYS B 1 60 ? -10.984 1.693 -5.344 1 76.25 60 LYS B C 1
ATOM 1712 O O . LYS B 1 60 ? -10.086 2.484 -5.055 1 76.25 60 LYS B O 1
ATOM 1717 N N . PRO B 1 61 ? -10.836 0.422 -5.305 1 81.88 61 PRO B N 1
ATOM 1718 C CA . PRO B 1 61 ? -9.523 -0.173 -5.062 1 81.88 61 PRO B CA 1
ATOM 1719 C C . PRO B 1 61 ? -8.445 0.374 -5.996 1 81.88 61 PRO B C 1
ATOM 1721 O O . PRO B 1 61 ? -7.289 0.533 -5.586 1 81.88 61 PRO B O 1
ATOM 1724 N N . TRP B 1 62 ? -8.914 0.786 -7.082 1 85.5 62 TRP B N 1
ATOM 1725 C CA . TRP B 1 62 ? -7.977 1.311 -8.07 1 85.5 62 TRP B CA 1
ATOM 1726 C C . TRP B 1 62 ? -7.359 2.621 -7.59 1 85.5 62 TRP B C 1
ATOM 1728 O O . TRP B 1 62 ? -6.184 2.889 -7.84 1 85.5 62 TRP B O 1
ATOM 1738 N N . ASP B 1 63 ? -8.102 3.348 -6.855 1 88.56 63 ASP B N 1
ATOM 1739 C CA . ASP B 1 63 ? -7.605 4.621 -6.34 1 88.56 63 ASP B CA 1
ATOM 1740 C C . ASP B 1 63 ? -6.516 4.406 -5.293 1 88.56 63 ASP B C 1
ATOM 1742 O O . ASP B 1 63 ? -5.535 5.152 -5.246 1 88.56 63 ASP B O 1
ATOM 1746 N N . LEU B 1 64 ? -6.711 3.379 -4.566 1 91.25 64 LEU B N 1
ATOM 1747 C CA . LEU B 1 64 ? -5.711 3.084 -3.543 1 91.25 64 LEU B CA 1
ATOM 1748 C C . LEU B 1 64 ? -4.43 2.545 -4.172 1 91.25 64 LEU B C 1
ATOM 1750 O O . LEU B 1 64 ? -3.33 2.859 -3.715 1 91.25 64 LEU B O 1
ATOM 1754 N N . LEU B 1 65 ? -4.582 1.791 -5.211 1 93.38 65 LEU B N 1
ATOM 1755 C CA . LEU B 1 65 ? -3.41 1.266 -5.906 1 93.38 65 LEU B CA 1
ATOM 1756 C C . LEU B 1 65 ? -2.645 2.385 -6.605 1 93.38 65 LEU B C 1
ATOM 1758 O O . LEU B 1 65 ? -1.414 2.35 -6.672 1 93.38 65 LEU B O 1
ATOM 1762 N N . LYS B 1 66 ? -3.4 3.328 -7.102 1 93.44 66 LYS B N 1
ATOM 1763 C CA . LYS B 1 66 ? -2.746 4.504 -7.672 1 93.44 66 LYS B CA 1
ATOM 1764 C C . LYS B 1 66 ? -1.96 5.266 -6.609 1 93.44 66 LYS B C 1
ATOM 1766 O O . LYS B 1 66 ? -0.867 5.766 -6.883 1 93.44 66 LYS B O 1
ATOM 1771 N N . THR B 1 67 ? -2.535 5.379 -5.449 1 95.56 67 THR B N 1
ATOM 1772 C CA . THR B 1 67 ? -1.859 6.02 -4.328 1 95.56 67 THR B CA 1
ATOM 1773 C C . THR B 1 67 ? -0.589 5.258 -3.953 1 95.56 67 THR B C 1
ATOM 1775 O O . THR B 1 67 ? 0.458 5.867 -3.719 1 95.56 67 THR B O 1
ATOM 1778 N N . LEU B 1 68 ? -0.723 3.957 -3.918 1 96 68 LEU B N 1
ATOM 1779 C CA . LEU B 1 68 ? 0.434 3.113 -3.641 1 96 68 LEU B CA 1
ATOM 1780 C C . LEU B 1 68 ? 1.549 3.369 -4.648 1 96 68 LEU B C 1
ATOM 1782 O O . LEU B 1 68 ? 2.701 3.582 -4.266 1 96 68 LEU B O 1
ATOM 1786 N N . TRP B 1 69 ? 1.185 3.402 -5.902 1 95.75 69 TRP B N 1
ATOM 1787 C CA . TRP B 1 69 ? 2.139 3.639 -6.98 1 95.75 69 TRP B CA 1
ATOM 1788 C C . TRP B 1 69 ? 2.781 5.016 -6.844 1 95.75 69 TRP B C 1
ATOM 1790 O O . TRP B 1 69 ? 4 5.152 -6.965 1 95.75 69 TRP B O 1
ATOM 1800 N N . ALA B 1 70 ? 1.997 5.977 -6.547 1 97.19 70 ALA B N 1
ATOM 1801 C CA . ALA B 1 70 ? 2.51 7.332 -6.363 1 97.19 70 ALA B CA 1
ATOM 1802 C C . ALA B 1 70 ? 3.49 7.391 -5.195 1 97.19 70 ALA B C 1
ATOM 1804 O O . ALA B 1 70 ? 4.551 8.016 -5.301 1 97.19 70 ALA B O 1
ATOM 1805 N N . GLY B 1 71 ? 3.148 6.742 -4.109 1 98.06 71 GLY B N 1
ATOM 1806 C CA . GLY B 1 71 ? 4.012 6.734 -2.938 1 98.06 71 GLY B CA 1
ATOM 1807 C C . GLY B 1 71 ? 5.355 6.078 -3.189 1 98.06 71 GLY B C 1
ATOM 1808 O O . GLY B 1 71 ? 6.395 6.621 -2.814 1 98.06 71 GLY B O 1
ATOM 1809 N N . ILE B 1 72 ? 5.359 4.949 -3.896 1 96.44 72 ILE B N 1
ATOM 1810 C CA . ILE B 1 72 ? 6.574 4.191 -4.16 1 96.44 72 ILE B CA 1
ATOM 1811 C C . ILE B 1 72 ? 7.504 5.004 -5.062 1 96.44 72 ILE B C 1
ATOM 1813 O O . ILE B 1 72 ? 8.727 4.902 -4.957 1 96.44 72 ILE B O 1
ATOM 1817 N N . ARG B 1 73 ? 6.895 5.844 -5.855 1 96.12 73 ARG B N 1
ATOM 1818 C CA . ARG B 1 73 ? 7.684 6.664 -6.77 1 96.12 73 ARG B CA 1
ATOM 1819 C C . ARG B 1 73 ? 8.172 7.934 -6.086 1 96.12 73 ARG B C 1
ATOM 1821 O O . ARG B 1 73 ? 9.336 8.312 -6.219 1 96.12 73 ARG B O 1
ATOM 1828 N N . LEU B 1 74 ? 7.336 8.555 -5.328 1 98.19 74 LEU B N 1
ATOM 1829 C CA . LEU B 1 74 ? 7.586 9.906 -4.863 1 98.19 74 LEU B CA 1
ATOM 1830 C C . LEU B 1 74 ? 8.461 9.898 -3.615 1 98.19 74 LEU B C 1
ATOM 1832 O O . LEU B 1 74 ? 9.383 10.711 -3.492 1 98.19 74 LEU B O 1
ATOM 1836 N N . VAL B 1 75 ? 8.234 9.008 -2.705 1 98.5 75 VAL B N 1
ATOM 1837 C CA . VAL B 1 75 ? 8.875 9.086 -1.396 1 98.5 75 VAL B CA 1
ATOM 1838 C C . VAL B 1 75 ? 10.383 8.891 -1.546 1 98.5 75 VAL B C 1
ATOM 1840 O O . VAL B 1 75 ? 11.18 9.703 -1.062 1 98.5 75 VAL B O 1
ATOM 1843 N N . PRO B 1 76 ? 10.812 7.844 -2.322 1 96.81 76 PRO B N 1
ATOM 1844 C CA . PRO B 1 76 ? 12.258 7.688 -2.482 1 96.81 76 PRO B CA 1
ATOM 1845 C C . PRO B 1 76 ? 12.891 8.828 -3.283 1 96.81 76 PRO B C 1
ATOM 1847 O O . PRO B 1 76 ? 14.07 9.141 -3.086 1 96.81 76 PRO B O 1
ATOM 1850 N N . LYS B 1 77 ? 12.102 9.414 -4.133 1 97.5 77 LYS B N 1
ATOM 1851 C CA . LYS B 1 77 ? 12.609 10.5 -4.969 1 97.5 77 LYS B CA 1
ATOM 1852 C C . LYS B 1 77 ? 12.766 11.789 -4.164 1 97.5 77 LYS B C 1
ATOM 1854 O O . LYS B 1 77 ? 13.773 12.484 -4.285 1 97.5 77 LYS B O 1
ATOM 1859 N N . LEU B 1 78 ? 11.797 12.07 -3.297 1 98.25 78 LEU B N 1
ATOM 1860 C CA . LEU B 1 78 ? 11.758 13.328 -2.551 1 98.25 78 LEU B CA 1
ATOM 1861 C C . LEU B 1 78 ? 12.695 13.266 -1.349 1 98.25 78 LEU B C 1
ATOM 1863 O O . LEU B 1 78 ? 13.188 14.305 -0.892 1 98.25 78 LEU B O 1
ATOM 1867 N N . LYS B 1 79 ? 12.906 12.062 -0.779 1 97.75 79 LYS B N 1
ATOM 1868 C CA . LYS B 1 79 ? 13.766 11.836 0.382 1 97.75 79 LYS B CA 1
ATOM 1869 C C . LYS B 1 79 ? 13.453 12.828 1.497 1 97.75 79 LYS B C 1
ATOM 1871 O O . LYS B 1 79 ? 14.352 13.484 2.021 1 97.75 79 LYS B O 1
ATOM 1876 N N . PRO B 1 80 ? 12.242 12.922 1.892 1 98.75 80 PRO B N 1
ATOM 1877 C CA . PRO B 1 80 ? 11.93 13.836 2.994 1 98.75 80 PRO B CA 1
ATOM 1878 C C . PRO B 1 80 ? 12.578 13.414 4.312 1 98.75 80 PRO B C 1
ATOM 1880 O O . PRO B 1 80 ? 12.922 12.242 4.484 1 98.75 80 PRO B O 1
ATOM 1883 N N . ASP B 1 81 ? 12.773 14.391 5.152 1 98.75 81 ASP B N 1
ATOM 1884 C CA . ASP B 1 81 ? 13.25 14.086 6.496 1 98.75 81 ASP B CA 1
ATOM 1885 C C . ASP B 1 81 ? 12.133 13.484 7.352 1 98.75 81 ASP B C 1
ATOM 1887 O O . ASP B 1 81 ? 12.398 12.703 8.266 1 98.75 81 ASP B O 1
ATOM 1891 N N . VAL B 1 82 ? 10.891 13.859 7.012 1 98.81 82 VAL B N 1
ATOM 1892 C CA . VAL B 1 82 ? 9.75 13.383 7.781 1 98.81 82 VAL B CA 1
ATOM 1893 C C . VAL B 1 82 ? 8.492 13.43 6.918 1 98.81 82 VAL B C 1
ATOM 1895 O O . VAL B 1 82 ? 8.32 14.344 6.109 1 98.81 82 VAL B O 1
ATOM 1898 N N . VAL B 1 83 ? 7.637 12.461 7.023 1 98.94 83 VAL B N 1
ATOM 1899 C CA . VAL B 1 83 ? 6.305 12.445 6.43 1 98.94 83 VAL B CA 1
ATOM 1900 C C . VAL B 1 83 ? 5.254 12.68 7.512 1 98.94 83 VAL B C 1
ATOM 1902 O O . VAL B 1 83 ? 5.246 12 8.539 1 98.94 83 VAL B O 1
ATOM 1905 N N . VAL B 1 84 ? 4.395 13.688 7.312 1 98.94 84 VAL B N 1
ATOM 1906 C CA . VAL B 1 84 ? 3.352 14.062 8.258 1 98.94 84 VAL B CA 1
ATOM 1907 C C . VAL B 1 84 ? 1.979 13.883 7.617 1 98.94 84 VAL B C 1
ATOM 1909 O O . VAL B 1 84 ? 1.763 14.289 6.473 1 98.94 84 VAL B O 1
ATOM 1912 N N . SER B 1 85 ? 1.069 13.281 8.359 1 98.88 85 SER B N 1
ATOM 1913 C CA . SER B 1 85 ? -0.268 13.086 7.805 1 98.88 85 SER B CA 1
ATOM 1914 C C . SER B 1 85 ? -1.332 13.164 8.891 1 98.88 85 SER B C 1
ATOM 1916 O O . SER B 1 85 ? -1.087 12.773 10.039 1 98.88 85 SER B O 1
ATOM 1918 N N . THR B 1 86 ? -2.473 13.617 8.539 1 98.31 86 THR B N 1
ATOM 1919 C CA . THR B 1 86 ? -3.666 13.5 9.367 1 98.31 86 THR B CA 1
ATOM 1920 C C . THR B 1 86 ? -4.695 12.586 8.711 1 98.31 86 THR B C 1
ATOM 1922 O O . THR B 1 86 ? -5.867 12.586 9.094 1 98.31 86 THR B O 1
ATOM 1925 N N . GLY B 1 87 ? -4.258 11.82 7.785 1 94.81 87 GLY B N 1
ATOM 1926 C CA . GLY B 1 87 ? -5.16 10.938 7.062 1 94.81 87 GLY B CA 1
ATOM 1927 C C . GLY B 1 87 ? -5.586 11.492 5.719 1 94.81 87 GLY B C 1
ATOM 1928 O O . GLY B 1 87 ? -4.977 12.43 5.203 1 94.81 87 GLY B O 1
ATOM 1929 N N . ALA B 1 88 ? -6.539 10.617 5 1 93.12 88 ALA B N 1
ATOM 1930 C CA . ALA B 1 88 ? -7.07 9.305 5.355 1 93.12 88 ALA B CA 1
ATOM 1931 C C . ALA B 1 88 ? -6.25 8.188 4.723 1 93.12 88 ALA B C 1
ATOM 1933 O O . ALA B 1 88 ? -5.047 8.086 4.965 1 93.12 88 ALA B O 1
ATOM 1934 N N . SER B 1 89 ? -6.793 7.461 3.68 1 94.12 89 SER B N 1
ATOM 1935 C CA . SER B 1 89 ? -6.109 6.328 3.061 1 94.12 89 SER B CA 1
ATOM 1936 C C . SER B 1 89 ? -4.844 6.777 2.338 1 94.12 89 SER B C 1
ATOM 1938 O O . SER B 1 89 ? -3.814 6.102 2.398 1 94.12 89 SER B O 1
ATOM 1940 N N . LEU B 1 90 ? -4.941 7.957 1.77 1 96.06 90 LEU B N 1
ATOM 1941 C CA . LEU B 1 90 ? -3.785 8.516 1.083 1 96.06 90 LEU B CA 1
ATOM 1942 C C . LEU B 1 90 ? -2.613 8.695 2.045 1 96.06 90 LEU B C 1
ATOM 1944 O O . LEU B 1 90 ? -1.507 8.227 1.775 1 96.06 90 LEU B O 1
ATOM 1948 N N . GLY B 1 91 ? -2.861 9.289 3.127 1 97.94 91 GLY B N 1
ATOM 1949 C CA . GLY B 1 91 ? -1.836 9.484 4.137 1 97.94 91 GLY B CA 1
ATOM 1950 C C . GLY B 1 91 ? -1.291 8.188 4.699 1 97.94 91 GLY B C 1
ATOM 1951 O O . GLY B 1 91 ? -0.079 8.039 4.871 1 97.94 91 GLY B O 1
ATOM 1952 N N . THR B 1 92 ? -2.164 7.27 4.953 1 97.75 92 THR B N 1
ATOM 1953 C CA . THR B 1 92 ? -1.791 5.996 5.555 1 97.75 92 THR B CA 1
ATOM 1954 C C . THR B 1 92 ? -0.807 5.242 4.664 1 97.75 92 THR B C 1
ATOM 1956 O O . THR B 1 92 ? 0.189 4.703 5.152 1 97.75 92 THR B O 1
ATOM 1959 N N . ILE B 1 93 ? -1.07 5.246 3.398 1 97.94 93 ILE B N 1
ATOM 1960 C CA . ILE B 1 93 ? -0.221 4.535 2.449 1 97.94 93 ILE B CA 1
ATOM 1961 C C . ILE B 1 93 ? 1.163 5.176 2.412 1 97.94 93 ILE B C 1
ATOM 1963 O O . ILE B 1 93 ? 2.18 4.48 2.459 1 97.94 93 ILE B O 1
ATOM 1967 N N . PHE B 1 94 ? 1.249 6.473 2.457 1 98.81 94 PHE B N 1
ATOM 1968 C CA . PHE B 1 94 ? 2.531 7.164 2.416 1 98.81 94 PHE B CA 1
ATOM 1969 C C . PHE B 1 94 ? 3.293 6.973 3.721 1 98.81 94 PHE B C 1
ATOM 1971 O O . PHE B 1 94 ? 4.516 6.828 3.717 1 98.81 94 PHE B O 1
ATOM 1978 N N . ILE B 1 95 ? 2.6 6.977 4.836 1 98.81 95 ILE B N 1
ATOM 1979 C CA . ILE B 1 95 ? 3.229 6.711 6.125 1 98.81 95 ILE B CA 1
ATOM 1980 C C . ILE B 1 95 ? 3.859 5.32 6.113 1 98.81 95 ILE B C 1
ATOM 1982 O O . ILE B 1 95 ? 4.996 5.145 6.555 1 98.81 95 ILE B O 1
ATOM 1986 N N . ALA B 1 96 ? 3.121 4.391 5.57 1 98.19 96 ALA B N 1
ATOM 1987 C CA . ALA B 1 96 ? 3.613 3.018 5.523 1 98.19 96 ALA B CA 1
ATOM 1988 C C . ALA B 1 96 ? 4.875 2.914 4.676 1 98.19 96 ALA B C 1
ATOM 1990 O O . ALA B 1 96 ? 5.859 2.297 5.086 1 98.19 96 ALA B O 1
ATOM 1991 N N . ILE B 1 97 ? 4.84 3.523 3.514 1 98.19 97 ILE B N 1
ATOM 1992 C CA . ILE B 1 97 ? 5.973 3.486 2.598 1 98.19 97 ILE B CA 1
ATOM 1993 C C . ILE B 1 97 ? 7.176 4.172 3.236 1 98.19 97 ILE B C 1
ATOM 1995 O O . ILE B 1 97 ? 8.289 3.643 3.205 1 98.19 97 ILE B O 1
ATOM 1999 N N . ALA B 1 98 ? 6.957 5.266 3.867 1 98.56 98 ALA B N 1
ATOM 2000 C CA . ALA B 1 98 ? 8.031 6.004 4.52 1 98.56 98 ALA B CA 1
ATOM 2001 C C . ALA B 1 98 ? 8.656 5.18 5.645 1 98.56 98 ALA B C 1
ATOM 2003 O O . ALA B 1 98 ? 9.883 5.113 5.766 1 98.56 98 ALA B O 1
ATOM 2004 N N . ARG B 1 99 ? 7.824 4.527 6.355 1 97.38 99 ARG B N 1
ATOM 2005 C CA . ARG B 1 99 ? 8.297 3.709 7.465 1 97.38 99 ARG B CA 1
ATOM 2006 C C . ARG B 1 99 ? 9.188 2.572 6.965 1 97.38 99 ARG B C 1
ATOM 2008 O O . ARG B 1 99 ? 10.234 2.295 7.551 1 97.38 99 ARG B O 1
ATOM 2015 N N . LEU B 1 100 ? 8.797 1.974 5.93 1 96.44 100 LEU B N 1
ATOM 2016 C CA . LEU B 1 100 ? 9.539 0.859 5.359 1 96.44 100 LEU B CA 1
ATOM 2017 C C . LEU B 1 100 ? 10.898 1.324 4.844 1 96.44 100 LEU B C 1
ATOM 2019 O O . LEU B 1 100 ? 11.859 0.548 4.824 1 96.44 100 LEU B O 1
ATOM 2023 N N . LEU B 1 101 ? 10.953 2.58 4.535 1 96.88 101 LEU B N 1
ATOM 2024 C CA . LEU B 1 101 ? 12.188 3.133 3.979 1 96.88 101 LEU B CA 1
ATOM 2025 C C . LEU B 1 101 ? 13.039 3.762 5.07 1 96.88 101 LEU B C 1
ATOM 2027 O O . LEU B 1 101 ? 14.094 4.34 4.785 1 96.88 101 LEU B O 1
ATOM 2031 N N . GLY B 1 102 ? 12.555 3.752 6.32 1 97.12 102 GLY B N 1
ATOM 2032 C CA . GLY B 1 102 ? 13.305 4.27 7.453 1 97.12 102 GLY B CA 1
ATOM 2033 C C . GLY B 1 102 ? 13.195 5.773 7.602 1 97.12 102 GLY B C 1
ATOM 2034 O O . GLY B 1 102 ? 14.039 6.402 8.25 1 97.12 102 GLY B O 1
ATOM 2035 N N . ILE B 1 103 ? 12.234 6.363 6.938 1 98.44 103 ILE B N 1
ATOM 2036 C CA . ILE B 1 103 ? 11.984 7.797 7.031 1 98.44 103 ILE B CA 1
ATOM 2037 C C . ILE B 1 103 ? 11.086 8.094 8.234 1 98.44 103 ILE B C 1
ATOM 2039 O O . ILE B 1 103 ? 10.125 7.367 8.484 1 98.44 103 ILE B O 1
ATOM 2043 N N . ALA B 1 104 ? 11.375 9.164 8.969 1 98.81 104 ALA B N 1
ATOM 2044 C CA . ALA B 1 104 ? 10.57 9.531 10.133 1 98.81 104 ALA B CA 1
ATOM 2045 C C . ALA B 1 104 ? 9.125 9.82 9.734 1 98.81 104 ALA B C 1
ATOM 2047 O O . ALA B 1 104 ? 8.875 10.43 8.688 1 98.81 104 ALA B O 1
ATOM 2048 N N . THR B 1 105 ? 8.148 9.383 10.57 1 98.88 105 THR B N 1
ATOM 2049 C CA . THR B 1 105 ? 6.734 9.547 10.258 1 98.88 105 THR B CA 1
ATOM 2050 C C . THR B 1 105 ? 5.977 10.086 11.469 1 98.88 105 THR B C 1
ATOM 2052 O O . THR B 1 105 ? 6.254 9.688 12.609 1 98.88 105 THR B O 1
ATOM 2055 N N . VAL B 1 106 ? 5.094 11.016 11.219 1 98.88 106 VAL B N 1
ATOM 2056 C CA . VAL B 1 106 ? 4.188 11.555 12.227 1 98.88 106 VAL B CA 1
ATOM 2057 C C . VAL B 1 106 ? 2.746 11.469 11.727 1 98.88 106 VAL B C 1
ATOM 2059 O O . VAL B 1 106 ? 2.43 11.961 10.641 1 98.88 106 VAL B O 1
ATOM 2062 N N . TYR B 1 107 ? 1.968 10.836 12.469 1 98.88 107 TYR B N 1
ATOM 2063 C CA . TYR B 1 107 ? 0.536 10.797 12.188 1 98.88 107 TYR B CA 1
ATOM 2064 C C . TYR B 1 107 ? -0.254 11.461 13.312 1 98.88 107 TYR B C 1
ATOM 2066 O O . TYR B 1 107 ? 0.044 11.258 14.492 1 98.88 107 TYR B O 1
ATOM 2074 N N . VAL B 1 108 ? -1.236 12.289 12.945 1 98.81 108 VAL B N 1
ATOM 2075 C CA . VAL B 1 108 ? -2.107 12.898 13.945 1 98.81 108 VAL B CA 1
ATOM 2076 C C . VAL B 1 108 ? -3.559 12.516 13.664 1 98.81 108 VAL B C 1
ATOM 2078 O O . VAL B 1 108 ? -4.105 12.844 12.609 1 98.81 108 VAL B O 1
ATOM 2081 N N . GLU B 1 109 ? -4.195 11.859 14.633 1 98.62 109 GLU B N 1
ATOM 2082 C CA . GLU B 1 109 ? -5.602 11.484 14.516 1 98.62 109 GLU B CA 1
ATOM 2083 C C . GLU B 1 109 ? -6.5 12.711 14.453 1 98.62 109 GLU B C 1
ATOM 2085 O O . GLU B 1 109 ? -6.293 13.672 15.195 1 98.62 109 GLU B O 1
ATOM 2090 N N . VAL B 1 110 ? -7.5 12.617 13.625 1 97.06 110 VAL B N 1
ATOM 2091 C CA . VAL B 1 110 ? -8.336 13.781 13.367 1 97.06 110 VAL B CA 1
ATOM 2092 C C . VAL B 1 110 ? -9.172 14.109 14.602 1 97.06 110 VAL B C 1
ATOM 2094 O O . VAL B 1 110 ? -9.484 13.219 15.398 1 97.06 110 VAL B O 1
ATOM 2097 N N . PHE B 1 111 ? -9.562 15.336 14.711 1 93.31 111 PHE B N 1
ATOM 2098 C CA . PHE B 1 111 ? -10.109 15.875 15.953 1 93.31 111 PHE B CA 1
ATOM 2099 C C . PHE B 1 111 ? -11.531 15.375 16.172 1 93.31 111 PHE B C 1
ATOM 2101 O O . PHE B 1 111 ? -12.023 15.367 17.312 1 93.31 111 PHE B O 1
ATOM 2108 N N . ASP B 1 112 ? -12.164 14.875 15.109 1 93 112 ASP B N 1
ATOM 2109 C CA . ASP B 1 112 ? -13.57 14.508 15.273 1 93 112 ASP B CA 1
ATOM 2110 C C . ASP B 1 112 ? -13.711 13.023 15.594 1 93 112 ASP B C 1
ATOM 2112 O O . ASP B 1 112 ? -14.828 12.508 15.68 1 93 112 ASP B O 1
ATOM 2116 N N . ARG B 1 113 ? -12.648 12.344 15.695 1 93.94 113 ARG B N 1
ATOM 2117 C CA . ARG B 1 113 ? -12.641 10.938 16.094 1 93.94 113 ARG B CA 1
ATOM 2118 C C . ARG B 1 113 ? -12.289 10.781 17.562 1 93.94 113 ARG B C 1
ATOM 2120 O O . ARG B 1 113 ? -11.219 10.258 17.891 1 93.94 113 ARG B O 1
ATOM 2127 N N . ILE B 1 114 ? -13.242 11.039 18.375 1 92.62 114 ILE B N 1
ATOM 2128 C CA . ILE B 1 114 ? -12.984 11.078 19.812 1 92.62 114 ILE B CA 1
ATOM 2129 C C . ILE B 1 114 ? -13.336 9.727 20.438 1 92.62 114 ILE B C 1
ATOM 2131 O O . ILE B 1 114 ? -12.586 9.211 21.281 1 92.62 114 ILE B O 1
ATOM 2135 N N . GLU B 1 115 ? -14.406 9.125 19.938 1 94.06 115 GLU B N 1
ATOM 2136 C CA . GLU B 1 115 ? -14.898 7.922 20.594 1 94.06 115 GLU B CA 1
ATOM 2137 C C . GLU B 1 115 ? -14.555 6.668 19.797 1 94.06 115 GLU B C 1
ATOM 2139 O O . GLU B 1 115 ? -14.602 5.555 20.328 1 94.06 115 GLU B O 1
ATOM 2144 N N . LEU B 1 116 ? -14.32 6.852 18.578 1 96.12 116 LEU B N 1
ATOM 2145 C CA . LEU B 1 116 ? -14.016 5.707 17.719 1 96.12 116 LEU B CA 1
ATOM 2146 C C . LEU B 1 116 ? -12.75 5.965 16.891 1 96.12 116 LEU B C 1
ATOM 2148 O O . LEU B 1 116 ? -12.57 7.059 16.359 1 96.12 116 LEU B O 1
ATOM 2152 N N . LYS B 1 117 ? -11.922 4.969 16.859 1 96.88 117 LYS B N 1
ATOM 2153 C CA . LYS B 1 117 ? -10.719 5.062 16.047 1 96.88 117 LYS B CA 1
ATOM 2154 C C . LYS B 1 117 ? -11.055 5.145 14.562 1 96.88 117 LYS B C 1
ATOM 2156 O O . LYS B 1 117 ? -11.953 4.457 14.086 1 96.88 117 LYS B O 1
ATOM 2161 N N . SER B 1 118 ? -10.414 6.023 13.844 1 95.62 118 SER B N 1
ATOM 2162 C CA . SER B 1 118 ? -10.477 5.902 12.391 1 95.62 118 SER B CA 1
ATOM 2163 C C . SER B 1 118 ? -9.719 4.672 11.898 1 95.62 118 SER B C 1
ATOM 2165 O O . SER B 1 118 ? -8.914 4.102 12.641 1 95.62 118 SER B O 1
ATOM 2167 N N . MET B 1 119 ? -9.984 4.309 10.719 1 91.69 119 MET B N 1
ATOM 2168 C CA . MET B 1 119 ? -9.258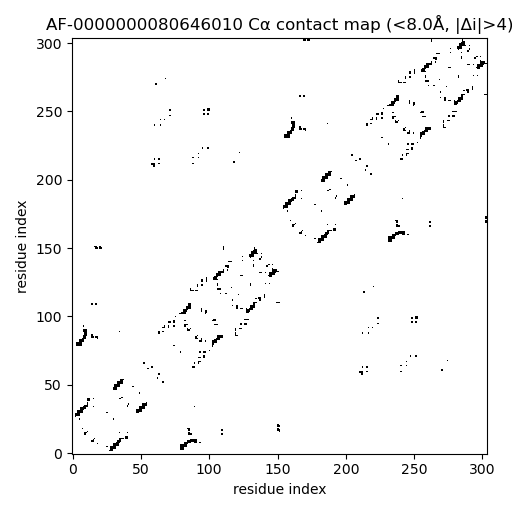 3.184 10.141 1 91.69 119 MET B CA 1
ATOM 2169 C C . MET B 1 119 ? -7.777 3.529 9.969 1 91.69 119 MET B C 1
ATOM 2171 O O . MET B 1 119 ? -6.906 2.727 10.297 1 91.69 119 MET B O 1
ATOM 2175 N N . SER B 1 120 ? -7.559 4.727 9.43 1 95.88 120 SER B N 1
ATOM 2176 C CA . SER B 1 120 ? -6.188 5.191 9.266 1 95.88 120 SER B CA 1
ATOM 2177 C C . SER B 1 120 ? -5.465 5.285 10.602 1 95.88 120 SER B C 1
ATOM 2179 O O . SER B 1 120 ? -4.312 4.863 10.727 1 95.88 120 SER B O 1
ATOM 2181 N N . GLY B 1 121 ? -6.168 5.797 11.586 1 97.44 121 GLY B N 1
ATOM 2182 C CA . GLY B 1 121 ? -5.574 5.895 12.914 1 97.44 121 GLY B CA 1
ATOM 2183 C C . GLY B 1 121 ? -5.207 4.547 13.5 1 97.44 121 GLY B C 1
ATOM 2184 O O . GLY B 1 121 ? -4.156 4.402 14.125 1 97.44 121 GLY B O 1
ATOM 2185 N N . ARG B 1 122 ? -6.043 3.562 13.297 1 96.44 122 ARG B N 1
ATOM 2186 C CA . ARG B 1 122 ? -5.789 2.217 13.797 1 96.44 122 ARG B CA 1
ATOM 2187 C C . ARG B 1 122 ? -4.473 1.668 13.258 1 96.44 122 ARG B C 1
ATOM 2189 O O . ARG B 1 122 ? -3.672 1.106 14.008 1 96.44 122 ARG B O 1
ATOM 2196 N N . ILE B 1 123 ? -4.238 1.863 11.992 1 97 123 ILE B N 1
ATOM 2197 C CA . ILE B 1 123 ? -3.059 1.32 11.336 1 97 123 ILE B CA 1
ATOM 2198 C C . ILE B 1 123 ? -1.833 2.16 11.688 1 97 123 ILE B C 1
ATOM 2200 O O . ILE B 1 123 ? -0.813 1.624 12.125 1 97 123 ILE B O 1
ATOM 2204 N N . CYS B 1 124 ? -1.957 3.439 11.609 1 98.38 124 CYS B N 1
ATOM 2205 C CA . CYS B 1 124 ? -0.81 4.324 11.773 1 98.38 124 CYS B CA 1
ATOM 2206 C C . CYS B 1 124 ? -0.36 4.371 13.234 1 98.38 124 CYS B C 1
ATOM 2208 O O . CYS B 1 124 ? 0.802 4.664 13.516 1 98.38 124 CYS B O 1
ATOM 2210 N N . TYR B 1 125 ? -1.298 4.035 14.148 1 98.5 125 TYR B N 1
ATOM 2211 C CA . TYR B 1 125 ? -0.928 3.957 15.562 1 98.5 125 TYR B CA 1
ATOM 2212 C C . TYR B 1 125 ? 0.156 2.91 15.781 1 98.5 125 TYR B C 1
ATOM 2214 O O . TYR B 1 125 ? 0.998 3.057 16.672 1 98.5 125 TYR B O 1
ATOM 2222 N N . HIS B 1 126 ? 0.202 1.971 14.883 1 97.06 126 HIS B N 1
ATOM 2223 C CA . HIS B 1 126 ? 1.148 0.872 15.039 1 97.06 126 HIS B CA 1
ATOM 2224 C C . HIS B 1 126 ? 2.406 1.109 14.211 1 97.06 126 HIS B C 1
ATOM 2226 O O . HIS B 1 126 ? 3.48 0.606 14.547 1 97.06 126 HIS B O 1
ATOM 2232 N N . ILE B 1 127 ? 2.318 1.961 13.18 1 96.94 127 ILE B N 1
ATOM 2233 C CA . ILE B 1 127 ? 3.461 1.945 12.273 1 96.94 127 ILE B CA 1
ATOM 2234 C C . ILE B 1 127 ? 4.156 3.305 12.289 1 96.94 127 ILE B C 1
ATOM 2236 O O . ILE B 1 127 ? 5.352 3.402 12.008 1 96.94 127 ILE B O 1
ATOM 2240 N N . ALA B 1 128 ? 3.43 4.34 12.625 1 98.44 128 ALA B N 1
ATOM 2241 C CA . ALA B 1 128 ? 4.055 5.656 12.617 1 98.44 128 ALA B CA 1
ATOM 2242 C C . ALA B 1 128 ? 5.07 5.793 13.75 1 98.44 128 ALA B C 1
ATOM 2244 O O . ALA B 1 128 ? 4.871 5.25 14.836 1 98.44 128 ALA B O 1
ATOM 2245 N N . ASP B 1 129 ? 6.129 6.52 13.539 1 98.69 129 ASP B N 1
ATOM 2246 C CA . ASP B 1 129 ? 7.109 6.758 14.594 1 98.69 129 ASP B CA 1
ATOM 2247 C C . ASP B 1 129 ? 6.5 7.562 15.742 1 98.69 129 ASP B C 1
ATOM 2249 O O . ASP B 1 129 ? 6.785 7.305 16.906 1 98.69 129 ASP B O 1
ATOM 2253 N N . LYS B 1 130 ? 5.797 8.531 15.383 1 98.81 130 LYS B N 1
ATOM 2254 C CA . LYS B 1 130 ? 5.082 9.352 16.359 1 98.81 130 LYS B CA 1
ATOM 2255 C C . LYS B 1 130 ? 3.604 9.461 16 1 98.81 130 LYS B C 1
ATOM 2257 O O . LYS B 1 130 ? 3.252 9.594 14.828 1 98.81 130 LYS B O 1
ATOM 2262 N N . PHE B 1 131 ? 2.822 9.344 17.031 1 98.88 131 PHE B N 1
ATOM 2263 C CA . PHE B 1 131 ? 1.373 9.406 16.875 1 98.88 131 PHE B CA 1
ATOM 2264 C C . PHE B 1 131 ? 0.778 10.469 17.781 1 98.88 131 PHE B C 1
ATOM 2266 O O . PHE B 1 131 ? 0.919 10.398 19.016 1 98.88 131 PHE B O 1
ATOM 2273 N N . GLY B 1 132 ? 0.094 11.445 17.172 1 98.75 132 GLY B N 1
ATOM 2274 C CA . GLY B 1 132 ? -0.528 12.523 17.922 1 98.75 132 GLY B CA 1
ATOM 2275 C C . GLY B 1 132 ? -2.041 12.43 17.969 1 98.75 132 GLY B C 1
ATOM 2276 O O . GLY B 1 132 ? -2.658 11.922 17.031 1 98.75 132 GLY B O 1
ATOM 2277 N N . VAL B 1 133 ? -2.576 12.922 19.031 1 98.62 133 VAL B N 1
ATOM 2278 C CA . VAL B 1 133 ? -4.016 13.125 19.156 1 98.62 133 VAL B CA 1
ATOM 2279 C C . VAL B 1 133 ? -4.301 14.57 19.547 1 98.62 133 VAL B C 1
ATOM 2281 O O . VAL B 1 133 ? -3.387 15.312 19.922 1 98.62 133 VAL B O 1
ATOM 2284 N N . GLN B 1 134 ? -5.531 14.914 19.422 1 98.31 134 GLN B N 1
ATOM 2285 C CA . GLN B 1 134 ? -5.844 16.328 19.578 1 98.31 134 GLN B CA 1
ATOM 2286 C C . GLN B 1 134 ? -6.613 16.578 20.875 1 98.31 134 GLN B C 1
ATOM 2288 O O . GLN B 1 134 ? -6.715 17.719 21.328 1 98.31 134 GLN B O 1
ATOM 2293 N N . TRP B 1 135 ? -7.164 15.555 21.453 1 97.69 135 TRP B N 1
ATOM 2294 C CA . TRP B 1 135 ? -7.906 15.625 22.703 1 97.69 135 TRP B CA 1
ATOM 2295 C C . TRP B 1 135 ? -7.359 14.617 23.719 1 97.69 135 TRP B C 1
ATOM 2297 O O . TRP B 1 135 ? -6.961 13.516 23.344 1 97.69 135 TRP B O 1
ATOM 2307 N N . GLU B 1 136 ? -7.426 14.945 24.984 1 97.81 136 GLU B N 1
ATOM 2308 C CA . GLU B 1 136 ? -7.055 13.992 26.031 1 97.81 136 GLU B CA 1
ATOM 2309 C C . GLU B 1 136 ? -7.934 12.75 25.984 1 97.81 136 GLU B C 1
ATOM 2311 O O . GLU B 1 136 ? -7.457 11.641 26.234 1 97.81 136 GLU B O 1
ATOM 2316 N N . GLU B 1 137 ? -9.172 12.953 25.594 1 97.88 137 GLU B N 1
ATOM 2317 C CA . GLU B 1 137 ? -10.141 11.859 25.547 1 97.88 137 GLU B CA 1
ATOM 2318 C C . GLU B 1 137 ? -9.703 10.797 24.531 1 97.88 137 GLU B C 1
ATOM 2320 O O . GLU B 1 137 ? -10.023 9.617 24.703 1 97.88 137 GLU B O 1
ATOM 2325 N N . GLN B 1 138 ? -8.953 11.195 23.531 1 98.31 138 GLN B N 1
ATOM 2326 C CA . GLN B 1 138 ? -8.516 10.266 22.5 1 98.31 138 GLN B CA 1
ATOM 2327 C C . GLN B 1 138 ? -7.457 9.305 23.031 1 98.31 138 GLN B C 1
ATOM 2329 O O . GLN B 1 138 ? -7.168 8.281 22.406 1 98.31 138 GLN B O 1
ATOM 2334 N N . LEU B 1 139 ? -6.848 9.562 24.203 1 98.06 139 LEU B N 1
ATOM 2335 C CA . LEU B 1 139 ? -5.84 8.695 24.797 1 98.06 139 LEU B CA 1
ATOM 2336 C C . LEU B 1 139 ? -6.457 7.379 25.25 1 98.06 139 LEU B C 1
ATOM 2338 O O . LEU B 1 139 ? -5.75 6.383 25.438 1 98.06 139 LEU B O 1
ATOM 2342 N N . LYS B 1 140 ? -7.789 7.406 25.469 1 97.88 140 LYS B N 1
ATOM 2343 C CA . LYS B 1 140 ? -8.477 6.156 25.781 1 97.88 140 LYS B CA 1
ATOM 2344 C C . LYS B 1 140 ? -8.336 5.152 24.625 1 97.88 140 LYS B C 1
ATOM 2346 O O . LYS B 1 140 ? -8.258 3.945 24.859 1 97.88 140 LYS B O 1
ATOM 2351 N N . LEU B 1 141 ? -8.305 5.707 23.438 1 98.12 141 LEU B N 1
ATOM 2352 C CA . LEU B 1 141 ? -8.195 4.891 22.234 1 98.12 141 LEU B CA 1
ATOM 2353 C C . LEU B 1 141 ? -6.73 4.637 21.891 1 98.12 141 LEU B C 1
ATOM 2355 O O . LEU B 1 141 ? -6.387 3.572 21.375 1 98.12 141 LEU B O 1
ATOM 2359 N N . TYR B 1 142 ? -5.918 5.641 22.141 1 98.56 142 TYR B N 1
ATOM 2360 C CA . TYR B 1 142 ? -4.504 5.625 21.797 1 98.56 142 TYR B CA 1
ATOM 2361 C C . TYR B 1 142 ? -3.641 5.984 23 1 98.56 142 TYR B C 1
ATOM 2363 O O . TYR B 1 142 ? -3.07 7.078 23.047 1 98.56 142 TYR B O 1
ATOM 2371 N N . PRO B 1 143 ? -3.443 5.082 23.875 1 98.25 143 PRO B N 1
ATOM 2372 C CA . PRO B 1 143 ? -2.865 5.398 25.188 1 98.25 143 PRO B CA 1
ATOM 2373 C C . PRO B 1 143 ? -1.42 5.883 25.094 1 98.25 143 PRO B C 1
ATOM 2375 O O . PRO B 1 143 ? -0.949 6.609 25.969 1 98.25 143 PRO B O 1
ATOM 2378 N N . ASN B 1 144 ? -0.683 5.535 24.078 1 98.31 144 ASN B N 1
ATOM 2379 C CA . ASN B 1 144 ? 0.721 5.918 23.969 1 98.31 144 ASN B CA 1
ATOM 2380 C C . ASN B 1 144 ? 0.907 7.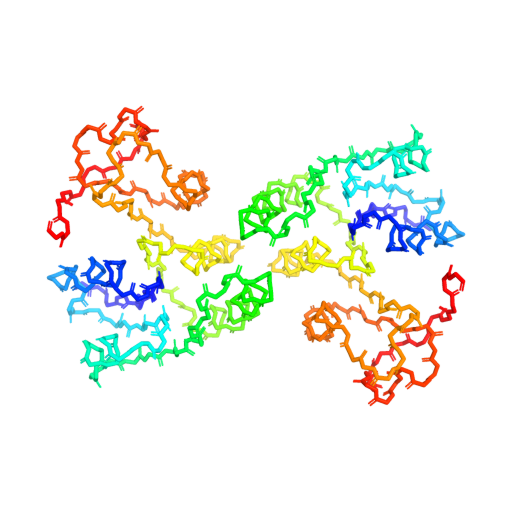121 23.062 1 98.31 144 ASN B C 1
ATOM 2382 O O . ASN B 1 144 ? 2.037 7.484 22.719 1 98.31 144 ASN B O 1
ATOM 2386 N N . ALA B 1 145 ? -0.212 7.711 22.609 1 98.69 145 ALA B N 1
ATOM 2387 C CA . ALA B 1 145 ? -0.149 8.875 21.719 1 98.69 145 ALA B CA 1
ATOM 2388 C C . ALA B 1 145 ? 0.257 10.125 22.5 1 98.69 145 ALA B C 1
ATOM 2390 O O . ALA B 1 145 ? 0.236 10.133 23.734 1 98.69 145 ALA B O 1
ATOM 2391 N N . THR B 1 146 ? 0.689 11.109 21.844 1 98.69 146 THR B N 1
ATOM 2392 C CA . THR B 1 146 ? 0.992 12.422 22.406 1 98.69 146 THR B CA 1
ATOM 2393 C C . THR B 1 146 ? -0.132 13.406 22.109 1 98.69 146 THR B C 1
ATOM 2395 O O . THR B 1 146 ? -0.548 13.555 20.969 1 98.69 146 THR B O 1
ATOM 2398 N N . VAL B 1 147 ? -0.592 14.047 23.125 1 98.38 147 VAL B N 1
ATOM 2399 C CA . VAL B 1 147 ? -1.604 15.078 22.906 1 98.38 147 VAL B CA 1
ATOM 2400 C C . VAL B 1 147 ? -0.946 16.344 22.359 1 98.38 147 VAL B C 1
ATOM 2402 O O . VAL B 1 147 ? -0.118 16.969 23.031 1 98.38 147 VAL B O 1
ATOM 2405 N N . VAL B 1 148 ? -1.303 16.703 21.156 1 97.25 148 VAL B N 1
ATOM 2406 C CA . VAL B 1 148 ? -0.664 17.844 20.516 1 97.25 148 VAL B CA 1
ATOM 2407 C C . VAL B 1 148 ? -1.619 19.031 20.516 1 97.25 148 VAL B C 1
ATOM 2409 O O . VAL B 1 148 ? -1.222 20.156 20.188 1 97.25 148 VAL B O 1
ATOM 2412 N N . GLY B 1 149 ? -2.873 18.812 20.906 1 94 149 GLY B N 1
ATOM 2413 C CA . GLY B 1 149 ? -3.879 19.859 20.906 1 94 149 GLY B CA 1
ATOM 2414 C C . GLY B 1 149 ? -4.652 19.953 19.609 1 94 149 GLY B C 1
ATOM 2415 O O . GLY B 1 149 ? -4.277 19.328 18.609 1 94 149 GLY B O 1
ATOM 2416 N N . PRO B 1 150 ? -5.746 20.75 19.688 1 94.12 150 PRO B N 1
ATOM 2417 C CA . PRO B 1 150 ? -6.59 20.844 18.5 1 94.12 150 PRO B CA 1
ATOM 2418 C C . PRO B 1 150 ? -5.891 21.547 17.344 1 94.12 150 PRO B C 1
ATOM 2420 O O . PRO B 1 150 ? -5.242 22.578 17.531 1 94.12 150 PRO B O 1
ATOM 2423 N N . LEU B 1 151 ? -5.91 20.984 16.172 1 93.19 151 LEU B N 1
ATOM 2424 C CA . LEU B 1 151 ? -5.363 21.594 14.953 1 93.19 151 LEU B CA 1
ATOM 2425 C C . LEU B 1 151 ? -6.395 22.5 14.289 1 93.19 151 LEU B C 1
ATOM 2427 O O . LEU B 1 151 ? -6.039 23.375 13.5 1 93.19 151 LEU B O 1
ATOM 2431 N N . LEU B 1 152 ? -7.66 22.188 14.539 1 84.88 152 LEU B N 1
ATOM 2432 C CA . LEU B 1 152 ? -8.719 23.094 14.086 1 84.88 152 LEU B CA 1
ATOM 2433 C C . LEU B 1 152 ? -9.664 23.438 15.234 1 84.88 152 LEU B C 1
ATOM 2435 O O . LEU B 1 152 ? -9.82 22.656 16.172 1 84.88 152 LEU B O 1
#

InterPro domains:
  IPR013969 Oligosaccharide biosynthesis protein Alg14-like [PF08660] (61-150)
  IPR013969 Oligosaccharide biosynthesis protein Alg14-like [PTHR12154] (62-149)

Solvent-accessible surface area (backbone atoms only — not comparable to full-atom values): 16317 Å² total; per-residue (Å²): 128,87,67,46,38,35,34,38,29,17,33,44,62,69,32,37,51,36,59,57,54,45,38,90,74,47,70,78,31,48,64,36,36,36,32,30,64,42,72,67,39,49,62,76,42,67,92,53,55,67,50,74,38,85,73,59,92,81,53,45,54,64,56,53,52,50,46,48,53,48,37,69,54,45,49,74,70,66,60,45,58,30,39,38,26,42,21,40,71,61,12,42,50,40,46,52,55,34,44,67,69,72,32,47,28,38,36,33,45,53,77,86,47,53,88,49,82,48,72,45,45,60,53,41,66,72,62,34,76,35,40,31,27,30,44,77,67,30,34,80,80,38,74,86,43,43,72,73,44,68,53,115,128,87,68,46,39,36,33,38,28,17,33,45,62,69,31,38,50,36,59,57,54,46,37,90,73,47,70,77,31,49,64,37,38,38,31,29,63,42,72,69,39,48,63,76,44,67,92,52,55,69,50,74,36,84,73,60,91,80,54,46,54,65,57,54,51,50,46,47,52,49,37,67,55,44,50,74,70,65,59,45,59,30,39,38,25,42,21,40,71,60,12,42,52,41,46,51,56,33,43,66,68,71,34,45,27,39,36,34,46,52,77,85,46,56,88,48,81,48,72,44,45,59,54,41,65,73,62,34,77,37,41,31,27,30,44,78,69,31,34,81,80,38,72,86,44,43,73,72,44,69,53,114

Secondary structure (DSSP, 8-state):
-PPPEEEEEE-TTHHHHHHHTTHHHHTTSEEEEEEE--HHHHHHTTTS-EEEEPP-TT--HHHHHHHHHHHHHHHHHH--SEEEEEESHHHHHHHHHHHHTT-EEEEE--TT-SSS--HHHHHHHHH-SEEEESSGGGGGT-TTPEE-----/----EEEEEE-TTHHHHHHHTTHHHHTTSEEEEEEE--HHHHHHTTTS-EEEEPP-TT--HHHHHHHHHHHHHHHHHH--SEEEEEESHHHHHHHHHHHHTT-EEEEE--TT-SSS--HHHHHHHHH-SEEEESSGGGGGT-TTPEE-----

pLDDT: mean 95.54, std 6.65, range [55.53, 98.94]

Nearest PDB structures (foldseek):
  7vza-assembly1_D-3  TM=7.559E-01  e=1.349E-06  Streptomyces kasugaensis
  7vza-assembly1_B  TM=7.587E-01  e=2.398E-06  Streptomyces kasugaensis
  7vza-assembly1_C-2  TM=7.548E-01  e=4.261E-06  Streptomyces kasugaensis
  7mi0-assembly1_A  TM=6.976E-01  e=8.581E-05  Rickettsia africae ESF-5
  6y6g-assembly1_A  TM=7.009E-01  e=4.505E-03  Salmonella enterica subsp. enterica serovar Typhimurium str. LT2

Organism: NCBI:txid888439

Sequence (304 aa):
MNQLKVLFVGSSGGHLAQMISMRPWYKNHQRIWVTFNTPDAISALENEKVFWMKHSPERKPWDLLKTLWAGIRLVPKLKPDVVVSTGASLGTIFIAIARLLGIATVYVEVFDRIELKSMSGRICYHIADKFGVQWEEQLKLYPNATVVGPLLMNQLKVLFVGSSGGHLAQMISMRPWYKNHQRIWVTFNTPDAISALENEKVFWMKHSPERKPWDLLKTLWAGIRLVPKLKPDVVVSTGASLGTIFIAIARLLGIATVYVEVFDRIELKSMSGRICYHIADKFGVQWEEQLKLYPNATVVGPLL